Protein AF-A0A8S2NBI1-F1 (afdb_monomer_lite)

Organism: NCBI:txid392030

pLDDT: mean 78.0, std 16.47, range [34.38, 98.69]

Sequence (343 aa):
MVILSPALEDESILIRINCRTNLFYNEDIDEIYSGFRALLIDSGYYLNDPLNVYVVRDTIYANDGKYSLEDVKLDDLLETSENDNNQRNNAYRRIHPWKIITGRLLRYTTGNESCYTPVLEKCNTNKQGKDFSLEFDLLIVVQRSTTIADVRRQLDNQLTQQLDILENSTKNKNQNTINQTFRHYYIKPINQIVTFLDGEKDTVRSALQVKYPQLPMNQPFISIDFGDGQLTSLMTSGRLFDVHKNLPPKVNGGQQTLVDGHYAYYHYMQDNFDDNMWGCAYRSLQTLCSWFILQGYTTKPIPKHSEIQQILIDIKDKPKNFLNSRQWIGSMEVSFVLQNYLD

InterPro domains:
  IPR012462 UFSP1/2/DUB, catalytic domain [PF07910] (255-342)
  IPR049387 UFSP2, second domain [PF20908] (83-222)

Radius of gyration: 25.0 Å; chains: 1; bounding box: 79×54×63 Å

Secondary structure (DSSP, 8-state):
-EEEEEE--TT-EEEEEEEEEEEEESS-HHHHHHHHHHHHHTEEEEEEETTEEEEE-S-EEETTEEE--TT-BHHHHHHTTTTSS-GGGGGGG---SSEEEEEEEEE-S--SS--PPPP-----S----EEEEEEEEEEEEE-TT-BHHHHHHHHHHHHHHHHHHHHHHHHHHT-S-----EEEEEEGGGTEEEEEETT-HHHHHHHHHHH-TTS-TTS--EE--TTS-HHHHHHHT---B-TTTTSPP-STTPPP----S--B---TT-TT---TTT-HHHHHHHHHHHHHHHTTS--PPPPPHHHHHHHHHHTTSS-GGGTT------HHHHHHHHHHHH-

Structure (mmCIF, N/CA/C/O backbone):
data_AF-A0A8S2NBI1-F1
#
_entry.id   AF-A0A8S2NBI1-F1
#
loop_
_atom_site.group_PDB
_atom_site.id
_atom_site.type_symbol
_atom_site.label_atom_id
_atom_site.label_alt_id
_atom_site.label_comp_id
_atom_site.label_asym_id
_atom_site.label_entity_id
_atom_site.label_seq_id
_atom_site.pdbx_PDB_ins_code
_atom_site.Cartn_x
_atom_site.Cartn_y
_atom_site.Cartn_z
_atom_site.occupancy
_atom_site.B_iso_or_equiv
_atom_site.auth_seq_id
_atom_site.auth_comp_id
_atom_site.auth_asym_id
_atom_site.auth_atom_id
_atom_site.pdbx_PDB_model_num
ATOM 1 N N . MET A 1 1 ? 5.645 13.577 -19.186 1.00 70.62 1 MET A N 1
ATOM 2 C CA . MET A 1 1 ? 5.602 14.011 -17.772 1.00 70.62 1 MET A CA 1
ATOM 3 C C . MET A 1 1 ? 4.943 12.964 -16.875 1.00 70.62 1 MET A C 1
ATOM 5 O O . MET A 1 1 ? 5.387 12.808 -15.751 1.00 70.62 1 MET A O 1
ATOM 9 N N . VAL A 1 2 ? 3.937 12.212 -17.355 1.00 80.38 2 VAL A N 1
ATOM 10 C CA . VAL A 1 2 ? 3.229 11.200 -16.550 1.00 80.38 2 VAL A CA 1
ATOM 11 C C . VAL A 1 2 ? 3.094 9.880 -17.317 1.00 80.38 2 VAL A C 1
ATOM 13 O O . VAL A 1 2 ? 2.798 9.903 -18.511 1.00 80.38 2 VAL A O 1
ATOM 16 N N . ILE A 1 3 ? 3.277 8.754 -16.631 1.00 87.81 3 ILE A N 1
ATOM 17 C CA . ILE A 1 3 ? 3.042 7.390 -17.123 1.00 87.81 3 ILE A CA 1
ATOM 18 C C . ILE A 1 3 ? 1.813 6.831 -16.398 1.00 87.81 3 ILE A C 1
ATOM 20 O O . ILE A 1 3 ? 1.698 6.970 -15.181 1.00 87.81 3 ILE A O 1
ATOM 24 N N . LEU A 1 4 ? 0.890 6.213 -17.135 1.00 89.50 4 LEU A N 1
ATOM 25 C CA . LEU A 1 4 ? -0.329 5.615 -16.585 1.00 89.50 4 LEU A CA 1
ATOM 26 C C . LEU A 1 4 ? -0.270 4.099 -16.718 1.00 89.50 4 LEU A C 1
ATOM 28 O O . LEU A 1 4 ? 0.077 3.590 -17.784 1.00 89.50 4 LEU A O 1
ATOM 32 N N . SER A 1 5 ? -0.646 3.391 -15.659 1.00 90.50 5 SER A N 1
ATOM 33 C CA . SER A 1 5 ? -0.869 1.951 -15.728 1.00 90.50 5 SER A CA 1
ATOM 34 C C . SER A 1 5 ? -2.229 1.621 -16.361 1.00 90.50 5 SER A C 1
ATOM 36 O O . SER A 1 5 ? -3.120 2.478 -16.415 1.00 90.50 5 SER A O 1
ATOM 38 N N . PRO A 1 6 ? -2.448 0.355 -16.759 1.00 89.12 6 PRO A N 1
ATOM 39 C CA . PRO A 1 6 ? -3.790 -0.210 -16.863 1.00 89.12 6 PRO A CA 1
ATOM 40 C C . PRO A 1 6 ? -4.581 -0.044 -15.556 1.00 89.12 6 PRO A C 1
ATOM 42 O O . PRO A 1 6 ? -3.997 0.194 -14.492 1.00 89.12 6 PRO A O 1
ATOM 45 N N . ALA A 1 7 ? -5.908 -0.170 -15.631 1.00 86.88 7 ALA A N 1
ATOM 46 C CA . ALA A 1 7 ? -6.736 -0.196 -14.430 1.00 86.88 7 ALA A CA 1
ATOM 47 C C . ALA A 1 7 ? -6.431 -1.453 -13.594 1.00 86.88 7 ALA A C 1
ATOM 49 O O . ALA A 1 7 ? -6.185 -2.519 -14.154 1.00 86.88 7 ALA A O 1
ATOM 50 N N . LEU A 1 8 ? -6.425 -1.323 -12.269 1.00 85.12 8 LEU A N 1
ATOM 51 C CA . LEU A 1 8 ? -6.141 -2.410 -11.341 1.00 85.12 8 LEU A CA 1
ATOM 52 C C . LEU A 1 8 ? -7.407 -3.237 -11.145 1.00 85.12 8 LEU A C 1
ATOM 54 O O . LEU A 1 8 ? -8.356 -2.813 -10.502 1.00 85.12 8 LEU A O 1
ATOM 58 N N . GLU A 1 9 ? -7.431 -4.441 -11.676 1.00 80.81 9 GLU A N 1
ATOM 59 C CA . GLU A 1 9 ? -8.530 -5.379 -11.461 1.00 80.81 9 GLU A CA 1
ATOM 60 C C . GLU A 1 9 ? -8.267 -6.253 -10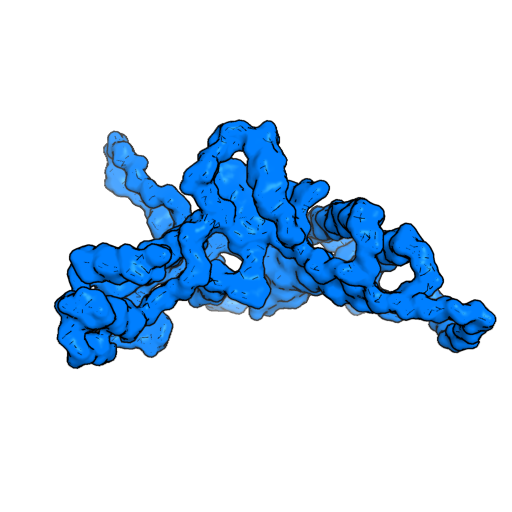.227 1.00 80.81 9 GLU A C 1
ATOM 62 O O . GLU A 1 9 ? -7.151 -6.284 -9.692 1.00 80.81 9 GLU A O 1
ATOM 67 N N . ASP A 1 10 ? -9.290 -6.979 -9.780 1.00 68.19 10 ASP A N 1
ATOM 68 C CA . ASP A 1 10 ? -9.114 -8.033 -8.780 1.00 68.19 10 ASP A CA 1
ATOM 69 C C . ASP A 1 10 ? -8.060 -9.043 -9.284 1.00 68.19 10 ASP A C 1
ATOM 71 O O . ASP A 1 10 ? -8.055 -9.391 -10.461 1.00 68.19 10 ASP A O 1
ATOM 75 N N . GLU A 1 11 ? -7.151 -9.487 -8.406 1.00 73.06 11 GLU A N 1
ATOM 76 C CA . GLU A 1 11 ? -5.981 -10.340 -8.727 1.00 73.06 11 GLU A CA 1
ATOM 77 C C . GLU A 1 11 ? -4.837 -9.664 -9.513 1.00 73.06 11 GLU A C 1
ATOM 79 O O . GLU A 1 11 ? -3.871 -10.337 -9.884 1.00 73.06 11 GLU A O 1
ATOM 84 N N . SER A 1 12 ? -4.871 -8.338 -9.698 1.00 82.88 12 SER A N 1
ATOM 85 C CA . SER A 1 12 ? -3.728 -7.614 -10.273 1.00 82.88 12 SER A CA 1
ATOM 86 C C . SER A 1 12 ? -2.451 -7.816 -9.452 1.00 82.88 12 SER A C 1
ATOM 88 O O . SER A 1 12 ? -2.443 -7.723 -8.218 1.00 82.88 12 SER A O 1
ATOM 90 N N . ILE A 1 13 ? -1.345 -8.026 -10.161 1.00 82.56 13 ILE A N 1
ATOM 91 C CA . ILE A 1 13 ? 0.002 -8.126 -9.610 1.00 82.56 13 ILE A CA 1
ATOM 92 C C . ILE A 1 13 ? 0.781 -6.868 -9.987 1.00 82.56 13 ILE A C 1
ATOM 94 O O . ILE A 1 13 ? 0.862 -6.469 -11.146 1.00 82.56 13 ILE A O 1
ATOM 98 N N . LEU A 1 14 ? 1.383 -6.247 -8.985 1.00 85.62 14 LEU A N 1
ATOM 99 C CA . LEU A 1 14 ? 2.262 -5.100 -9.117 1.00 85.62 14 LEU A CA 1
ATOM 100 C C . LEU A 1 14 ? 3.708 -5.590 -9.165 1.00 85.62 14 LEU A C 1
ATOM 102 O O . LEU A 1 14 ? 4.158 -6.269 -8.246 1.00 85.62 14 LEU A O 1
ATOM 106 N N . ILE A 1 15 ? 4.460 -5.238 -10.202 1.00 86.06 15 ILE A N 1
ATOM 107 C CA . ILE A 1 15 ? 5.892 -5.554 -10.282 1.00 86.06 15 ILE A CA 1
ATOM 108 C C . ILE A 1 15 ? 6.676 -4.249 -10.208 1.00 86.06 15 ILE A C 1
ATOM 110 O O . ILE A 1 15 ? 6.540 -3.406 -11.096 1.00 86.06 15 ILE A O 1
ATOM 114 N N . ARG A 1 16 ? 7.488 -4.084 -9.154 1.00 86.62 16 ARG A N 1
ATOM 115 C CA . ARG A 1 16 ? 8.321 -2.892 -8.940 1.00 86.62 16 ARG A CA 1
ATOM 116 C C . ARG A 1 16 ? 9.799 -3.191 -9.159 1.00 86.62 16 ARG A C 1
ATOM 118 O O . ARG A 1 16 ? 10.345 -4.056 -8.479 1.00 86.62 16 ARG A O 1
ATOM 125 N N . ILE A 1 17 ? 10.472 -2.435 -10.022 1.00 85.12 17 ILE A N 1
ATOM 126 C CA . ILE A 1 17 ? 11.924 -2.524 -10.233 1.00 85.12 17 ILE A CA 1
ATOM 127 C C . ILE A 1 17 ? 12.577 -1.221 -9.807 1.00 85.12 17 ILE A C 1
ATOM 129 O O . ILE A 1 17 ? 12.254 -0.165 -10.333 1.00 85.12 17 ILE A O 1
ATOM 133 N N . ASN A 1 18 ? 13.522 -1.289 -8.874 1.00 82.50 18 ASN A N 1
ATOM 134 C CA . ASN A 1 18 ? 14.308 -0.125 -8.461 1.00 82.50 18 ASN A CA 1
ATOM 135 C C . ASN A 1 18 ? 15.719 -0.252 -9.031 1.00 82.50 18 ASN A C 1
ATOM 137 O O . ASN A 1 18 ? 16.362 -1.301 -8.912 1.00 82.50 18 ASN A O 1
ATOM 141 N N . CYS A 1 19 ? 16.208 0.815 -9.657 1.00 79.31 19 CYS A N 1
ATOM 142 C CA . CYS A 1 19 ? 17.550 0.868 -10.209 1.00 79.31 19 CYS A CA 1
ATOM 143 C C . CYS A 1 19 ? 18.159 2.247 -9.979 1.00 79.31 19 CYS A C 1
ATOM 145 O O . CYS A 1 19 ? 17.528 3.268 -10.219 1.00 79.31 19 CYS A O 1
ATOM 147 N N . ARG A 1 20 ? 19.420 2.266 -9.557 1.00 80.19 20 ARG A N 1
ATOM 148 C CA . ARG A 1 20 ? 20.242 3.468 -9.537 1.00 80.19 20 ARG A CA 1
ATOM 149 C C . ARG A 1 20 ? 21.552 3.155 -10.225 1.00 80.19 20 ARG A C 1
ATOM 151 O O . ARG A 1 20 ? 22.209 2.176 -9.873 1.00 80.19 20 ARG A O 1
ATOM 158 N N . THR A 1 21 ? 21.938 3.999 -11.168 1.00 76.12 21 THR A N 1
ATOM 159 C CA . THR A 1 21 ? 23.254 3.941 -11.794 1.00 76.12 21 THR A CA 1
ATOM 160 C C . THR A 1 21 ? 23.965 5.269 -11.601 1.00 76.12 21 THR A C 1
ATOM 162 O O . THR A 1 21 ? 23.394 6.330 -11.837 1.00 76.12 21 THR A O 1
ATOM 165 N N . ASN A 1 22 ? 25.222 5.199 -11.171 1.00 75.19 22 ASN A N 1
ATOM 166 C CA . ASN A 1 22 ? 26.103 6.356 -11.117 1.00 75.19 22 ASN A CA 1
ATOM 167 C C . ASN A 1 22 ? 27.021 6.288 -12.335 1.00 75.19 22 ASN A C 1
ATOM 169 O O . ASN A 1 22 ? 27.611 5.247 -12.624 1.00 75.19 22 ASN A O 1
ATOM 173 N N . LEU A 1 23 ? 27.110 7.394 -13.050 1.00 71.62 23 LEU A N 1
ATOM 174 C CA . LEU A 1 23 ? 27.867 7.563 -14.272 1.00 71.62 23 LEU A CA 1
ATOM 175 C C . LEU A 1 23 ? 28.842 8.716 -14.070 1.00 71.62 23 LEU A C 1
ATOM 177 O O . LEU A 1 23 ? 28.550 9.686 -13.372 1.00 71.62 23 LEU A O 1
ATOM 181 N N . PHE A 1 24 ? 29.998 8.600 -14.705 1.00 69.50 24 PHE A N 1
ATOM 182 C CA . PHE A 1 24 ? 30.956 9.686 -14.814 1.00 69.50 24 PHE A CA 1
ATOM 183 C C . PHE A 1 24 ? 31.005 10.099 -16.275 1.00 69.50 24 PHE A C 1
ATOM 185 O O . PHE A 1 24 ? 31.196 9.245 -17.140 1.00 69.50 24 PHE A O 1
ATOM 192 N N . TYR A 1 25 ? 30.810 11.383 -16.554 1.00 70.38 25 TYR A N 1
ATOM 193 C CA . TYR A 1 25 ? 30.754 11.872 -17.927 1.00 70.38 25 TYR A CA 1
ATOM 194 C C . TYR A 1 25 ? 31.647 13.091 -18.126 1.00 70.38 25 TYR A C 1
ATOM 196 O O . TYR A 1 25 ? 31.825 13.925 -17.237 1.00 70.38 25 TYR A O 1
ATOM 204 N N . ASN A 1 26 ? 32.223 13.187 -19.319 1.00 63.97 26 ASN A N 1
ATOM 205 C CA . ASN A 1 26 ? 33.012 14.319 -19.810 1.00 63.97 26 ASN A CA 1
ATOM 206 C C . ASN A 1 26 ? 32.521 14.792 -21.202 1.00 63.97 26 ASN A C 1
ATOM 208 O O . ASN A 1 26 ? 33.222 15.552 -21.880 1.00 63.97 26 ASN A O 1
ATOM 212 N N . GLU A 1 27 ? 31.343 14.304 -21.598 1.00 61.97 27 GLU A N 1
ATOM 213 C CA . GLU A 1 27 ? 30.703 14.355 -22.919 1.00 61.97 27 GLU A CA 1
ATOM 214 C C . GLU A 1 27 ? 29.334 15.063 -22.862 1.00 61.97 27 GLU A C 1
ATOM 216 O O . GLU A 1 27 ? 28.937 15.558 -21.801 1.00 61.97 27 GLU A O 1
ATOM 221 N N . ASP A 1 28 ? 28.645 15.177 -24.003 1.00 74.06 28 ASP A N 1
ATOM 222 C CA . ASP A 1 28 ? 27.300 15.764 -24.073 1.00 74.06 28 ASP A CA 1
ATOM 223 C C . ASP A 1 28 ? 26.277 14.850 -23.375 1.00 74.06 28 ASP A C 1
ATOM 225 O O . ASP A 1 28 ? 26.391 13.624 -23.370 1.00 74.06 28 ASP A O 1
ATOM 229 N N . ILE A 1 29 ? 25.246 15.438 -22.774 1.00 73.75 29 ILE A N 1
ATOM 230 C CA . ILE A 1 29 ? 24.212 14.691 -22.062 1.00 73.75 29 ILE A CA 1
ATOM 231 C C . ILE A 1 29 ? 23.428 13.753 -22.992 1.00 73.75 29 ILE A C 1
ATOM 233 O O . ILE A 1 29 ? 22.973 12.691 -22.565 1.00 73.75 29 ILE A O 1
ATOM 237 N N . ASP A 1 30 ? 23.325 14.109 -24.272 1.00 78.31 30 ASP A N 1
ATOM 238 C CA . ASP A 1 30 ? 22.677 13.300 -25.307 1.00 78.31 30 ASP A CA 1
ATOM 239 C C . ASP A 1 30 ? 23.407 11.973 -25.558 1.00 78.31 30 ASP A C 1
ATOM 241 O O . ASP A 1 30 ? 22.768 10.937 -25.779 1.00 7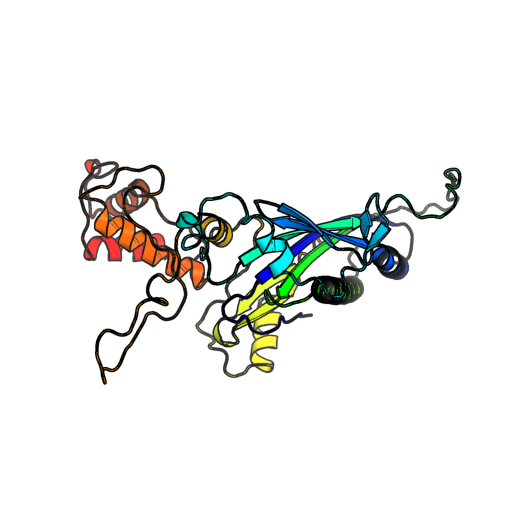8.31 30 ASP A O 1
ATOM 245 N N . GLU A 1 31 ? 24.739 11.971 -25.455 1.00 77.25 31 GLU A N 1
ATOM 246 C CA . GLU A 1 31 ? 25.558 10.762 -25.591 1.00 77.25 31 GLU A CA 1
ATOM 247 C C . GLU A 1 31 ? 25.341 9.819 -24.397 1.00 77.25 31 GLU A C 1
ATOM 249 O O . GLU A 1 31 ? 25.258 8.604 -24.584 1.00 77.25 31 GLU A O 1
ATOM 254 N N . ILE A 1 32 ? 25.115 10.357 -23.190 1.00 78.12 32 ILE A N 1
ATOM 255 C CA . ILE A 1 32 ? 24.797 9.561 -21.991 1.00 78.12 32 ILE A CA 1
ATOM 256 C C . ILE A 1 32 ? 23.481 8.803 -22.173 1.00 78.12 32 ILE A C 1
ATOM 258 O O . ILE A 1 32 ? 23.430 7.587 -21.971 1.00 78.12 32 ILE A O 1
ATOM 262 N N . TYR A 1 33 ? 22.409 9.504 -22.552 1.00 82.62 33 TYR A N 1
ATOM 263 C CA . TYR A 1 33 ? 21.094 8.881 -22.721 1.00 82.62 33 TYR A CA 1
ATOM 264 C C . TYR A 1 33 ? 21.075 7.903 -23.903 1.00 82.62 33 TYR A C 1
ATOM 266 O O . TYR A 1 33 ? 20.463 6.837 -23.809 1.00 82.62 33 TYR A O 1
ATOM 274 N N . SER A 1 34 ? 21.785 8.210 -24.992 1.00 81.50 34 SER A N 1
ATOM 275 C CA . SER A 1 34 ? 21.934 7.304 -26.140 1.00 81.50 34 SER A CA 1
ATOM 276 C C . SER A 1 34 ? 22.723 6.043 -25.776 1.00 81.50 34 SER A C 1
ATOM 278 O O . SER A 1 34 ? 22.285 4.931 -26.076 1.00 81.50 34 SER A O 1
ATOM 280 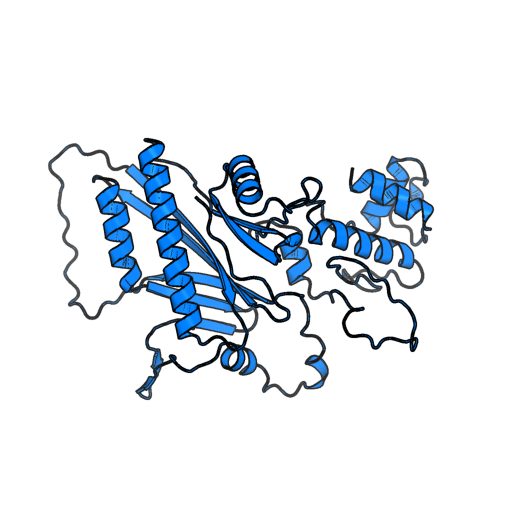N N . GLY A 1 35 ? 23.840 6.197 -25.059 1.00 77.06 35 GLY A N 1
ATOM 281 C CA . GLY A 1 35 ? 24.629 5.082 -24.543 1.00 77.06 35 GLY A CA 1
ATOM 282 C C . GLY A 1 35 ? 23.819 4.209 -23.587 1.00 77.06 35 GLY A C 1
ATOM 283 O O . GLY A 1 35 ? 23.843 2.985 -23.697 1.00 77.06 35 GLY A O 1
ATOM 284 N N . PHE A 1 36 ? 23.024 4.813 -22.701 1.00 77.75 36 PHE A N 1
ATOM 285 C CA . PHE A 1 36 ? 22.167 4.055 -21.795 1.00 77.75 36 PHE A CA 1
ATOM 286 C C . PHE A 1 36 ? 21.091 3.256 -22.544 1.00 77.75 36 PHE A C 1
ATOM 288 O O . PHE A 1 36 ? 20.900 2.082 -22.241 1.00 77.75 36 PHE A O 1
ATOM 295 N N . ARG A 1 37 ? 20.448 3.827 -23.575 1.00 82.06 37 ARG A N 1
ATOM 296 C CA . ARG A 1 37 ? 19.501 3.084 -24.430 1.00 82.06 37 ARG A CA 1
ATOM 297 C C . ARG A 1 37 ? 20.148 1.870 -25.094 1.00 82.06 37 ARG A C 1
ATOM 299 O O . ARG A 1 37 ? 19.540 0.805 -25.109 1.00 82.06 37 ARG A O 1
ATOM 306 N N . ALA A 1 38 ? 21.382 2.002 -25.584 1.00 75.06 38 ALA A N 1
ATOM 307 C CA . ALA A 1 38 ? 22.121 0.874 -26.149 1.00 75.06 38 ALA A CA 1
ATOM 308 C C . ALA A 1 38 ? 22.404 -0.214 -25.096 1.00 75.06 38 ALA A C 1
ATOM 310 O O . ALA A 1 38 ? 22.252 -1.399 -25.375 1.00 75.06 38 ALA A O 1
ATOM 311 N N . LEU A 1 39 ? 22.744 0.181 -23.865 1.00 68.88 39 LEU A N 1
ATOM 312 C CA . LEU A 1 39 ? 23.002 -0.751 -22.762 1.00 68.88 39 LEU A CA 1
ATOM 313 C C . LEU A 1 39 ? 21.758 -1.515 -22.288 1.00 68.88 39 LEU A C 1
ATOM 315 O O . LEU A 1 39 ? 21.898 -2.594 -21.714 1.00 68.88 39 LEU A O 1
ATOM 319 N N . LEU A 1 40 ? 20.559 -0.970 -22.499 1.00 68.69 40 LEU A N 1
ATOM 320 C CA . LEU A 1 40 ? 19.315 -1.628 -22.103 1.00 68.69 40 LEU A CA 1
ATOM 321 C C . LEU A 1 40 ? 18.901 -2.775 -23.022 1.00 68.69 40 LEU A C 1
ATOM 323 O O . LEU A 1 40 ? 18.181 -3.662 -22.563 1.00 68.69 40 LEU A O 1
ATOM 327 N N . ILE A 1 41 ? 19.383 -2.797 -24.268 1.00 64.94 41 ILE A N 1
ATOM 328 C CA . ILE A 1 41 ? 19.118 -3.886 -25.222 1.00 64.94 41 ILE A CA 1
ATOM 329 C C . ILE A 1 41 ? 19.572 -5.232 -24.628 1.00 64.94 41 ILE A C 1
ATOM 331 O O . ILE A 1 41 ? 18.852 -6.224 -24.718 1.00 64.94 41 ILE A O 1
ATOM 335 N N . ASP A 1 42 ? 20.697 -5.225 -23.909 1.00 65.44 42 ASP A N 1
ATOM 336 C CA . ASP A 1 42 ? 21.266 -6.387 -23.219 1.00 65.44 42 ASP A CA 1
ATOM 337 C C . ASP A 1 42 ? 21.006 -6.357 -21.701 1.00 65.44 42 ASP A C 1
ATOM 339 O O . ASP A 1 42 ? 21.830 -6.797 -20.895 1.00 65.44 42 ASP A O 1
ATOM 343 N N . SER A 1 43 ? 19.878 -5.801 -21.262 1.00 69.31 43 SER A N 1
ATOM 344 C CA . SER A 1 43 ? 19.497 -5.830 -19.847 1.00 69.31 43 SER A CA 1
ATOM 345 C C . SER A 1 43 ? 18.567 -7.002 -19.525 1.00 69.31 43 SER A C 1
ATOM 347 O O . SER A 1 43 ? 17.906 -7.575 -20.390 1.00 69.31 43 SER A O 1
ATOM 349 N N . GLY A 1 44 ? 18.566 -7.419 -18.261 1.00 72.94 44 GLY A N 1
ATOM 350 C CA . GLY A 1 44 ? 17.632 -8.411 -17.735 1.00 72.94 44 GLY A CA 1
ATOM 351 C C . GLY A 1 44 ? 17.050 -7.938 -16.411 1.00 72.94 44 GLY A C 1
ATOM 352 O O . GLY A 1 44 ? 17.646 -7.110 -15.720 1.00 72.94 44 GLY A O 1
ATOM 353 N N . TYR A 1 45 ? 15.903 -8.487 -16.024 1.00 78.19 45 TYR A N 1
ATOM 354 C CA . TYR A 1 45 ? 15.248 -8.114 -14.771 1.00 78.19 45 TYR A CA 1
ATOM 355 C C . TYR A 1 45 ? 15.349 -9.243 -13.758 1.00 78.19 45 TYR A C 1
ATOM 357 O O . TYR A 1 45 ? 15.089 -10.405 -14.058 1.00 78.19 45 TYR A O 1
ATOM 365 N N . TYR A 1 46 ? 15.719 -8.894 -12.535 1.00 75.56 46 TYR A N 1
ATOM 366 C CA . TYR A 1 46 ? 15.685 -9.784 -11.388 1.00 75.56 46 TYR A CA 1
ATOM 367 C C . TYR A 1 46 ? 14.426 -9.497 -10.585 1.00 75.56 46 TYR A C 1
ATOM 369 O O . TYR A 1 46 ? 14.245 -8.365 -10.143 1.00 75.56 46 TYR A O 1
ATOM 377 N N . LEU A 1 47 ? 13.581 -10.498 -10.375 1.00 71.88 47 LEU A N 1
ATOM 378 C CA . LEU A 1 47 ? 12.395 -10.409 -9.532 1.00 71.88 47 LEU A CA 1
ATOM 379 C C . LEU A 1 47 ? 12.621 -11.218 -8.257 1.00 71.88 47 LEU A C 1
ATOM 381 O O . LEU A 1 47 ? 13.080 -12.355 -8.299 1.00 71.88 47 LEU A O 1
ATOM 385 N N . ASN A 1 48 ? 12.278 -10.622 -7.128 1.00 66.50 48 ASN A N 1
ATOM 386 C CA . ASN A 1 48 ? 12.356 -11.191 -5.797 1.00 66.50 48 ASN A CA 1
ATOM 387 C C . ASN A 1 48 ? 10.949 -11.215 -5.183 1.00 66.50 48 ASN A C 1
ATOM 389 O O . ASN A 1 48 ? 10.380 -10.171 -4.842 1.00 66.50 48 ASN A O 1
ATOM 393 N N . ASP A 1 49 ? 10.401 -12.417 -5.060 1.00 63.31 49 ASP A N 1
ATOM 394 C CA . ASP A 1 49 ? 9.231 -12.738 -4.244 1.00 63.31 49 ASP A CA 1
ATOM 395 C C . ASP A 1 49 ? 9.759 -13.322 -2.915 1.00 63.31 49 ASP A C 1
ATOM 397 O O . ASP A 1 49 ? 10.789 -13.994 -2.936 1.00 63.31 49 ASP A O 1
ATOM 401 N N . PRO A 1 50 ? 9.109 -13.142 -1.748 1.00 52.88 50 PRO A N 1
ATOM 402 C CA . PRO A 1 50 ? 9.640 -13.622 -0.463 1.00 52.88 50 PRO A CA 1
ATOM 403 C C . PRO A 1 50 ? 9.991 -15.118 -0.409 1.00 52.88 50 PRO A C 1
ATOM 405 O O . PRO A 1 50 ? 10.706 -15.544 0.496 1.00 52.88 50 PRO A O 1
ATOM 408 N N . LEU A 1 51 ? 9.473 -15.911 -1.351 1.00 46.44 51 LEU A N 1
ATOM 409 C CA . LEU A 1 51 ? 9.724 -17.344 -1.473 1.00 46.44 51 LEU A CA 1
ATOM 410 C C . LEU A 1 51 ? 10.645 -17.709 -2.645 1.00 46.44 51 LEU A C 1
ATOM 412 O O . LEU A 1 51 ? 11.256 -18.770 -2.598 1.00 46.44 51 LEU A O 1
ATOM 416 N N . ASN A 1 52 ? 10.752 -16.866 -3.677 1.00 56.19 52 ASN A N 1
ATOM 417 C CA . ASN A 1 52 ? 11.375 -17.231 -4.946 1.00 56.19 52 ASN A CA 1
ATOM 418 C C . ASN A 1 52 ? 12.116 -16.066 -5.596 1.00 56.19 52 ASN A C 1
ATOM 420 O O . ASN A 1 52 ? 11.711 -14.907 -5.543 1.00 56.19 52 ASN A O 1
ATOM 424 N N . VAL A 1 53 ? 13.169 -16.426 -6.316 1.00 56.28 53 VAL A N 1
ATOM 425 C CA . VAL A 1 53 ? 13.975 -15.513 -7.112 1.00 56.28 53 VAL A CA 1
ATOM 426 C C . VAL A 1 53 ? 13.824 -15.886 -8.579 1.00 56.28 53 VAL A C 1
ATOM 428 O O . VAL A 1 53 ? 14.130 -17.014 -8.961 1.00 56.28 53 VAL A O 1
ATOM 431 N N . TYR A 1 54 ? 13.415 -14.930 -9.408 1.00 67.62 54 TYR A N 1
ATOM 432 C CA . TYR A 1 54 ? 13.271 -15.121 -10.847 1.00 67.62 54 TYR A CA 1
ATOM 433 C C . TYR A 1 54 ? 14.204 -14.186 -11.606 1.00 67.62 54 TYR A C 1
ATOM 435 O O . TYR A 1 54 ? 14.416 -13.037 -11.221 1.00 67.62 54 TYR A O 1
ATOM 443 N N . VAL A 1 55 ? 14.736 -14.666 -12.727 1.00 63.56 55 VAL A N 1
ATOM 444 C CA . VAL A 1 55 ? 15.448 -13.818 -13.682 1.00 63.56 55 VAL A CA 1
ATOM 445 C C . VAL A 1 55 ? 14.671 -13.825 -14.986 1.00 63.56 55 VAL A C 1
ATOM 447 O O . VAL A 1 55 ? 14.588 -14.845 -15.663 1.00 63.56 55 VAL A O 1
ATOM 450 N N . VAL A 1 56 ? 14.089 -12.681 -15.323 1.00 65.69 56 VAL A N 1
ATOM 451 C CA . VAL A 1 56 ? 13.320 -12.475 -16.547 1.00 65.69 56 VAL A CA 1
ATOM 452 C C . VAL A 1 56 ? 14.289 -12.115 -17.671 1.00 65.69 56 VAL A C 1
ATOM 454 O O . VAL A 1 56 ? 15.017 -11.121 -17.588 1.00 65.69 56 VAL A O 1
ATOM 457 N N . ARG A 1 57 ? 14.326 -12.973 -18.697 1.00 68.25 57 ARG A N 1
ATOM 458 C CA . ARG A 1 57 ? 15.226 -12.918 -19.861 1.00 68.25 57 ARG A CA 1
ATOM 459 C C . ARG A 1 57 ? 14.478 -13.382 -21.108 1.00 68.25 57 ARG A C 1
ATOM 461 O O . ARG A 1 57 ? 13.522 -14.139 -20.985 1.00 68.25 57 ARG A O 1
ATOM 468 N N . ASP A 1 58 ? 14.982 -13.027 -22.290 1.00 57.50 58 ASP A N 1
ATOM 469 C CA . ASP A 1 58 ? 14.466 -13.572 -23.560 1.00 57.50 58 ASP A CA 1
ATOM 470 C C . ASP A 1 58 ? 14.803 -15.055 -23.702 1.00 57.50 58 ASP A C 1
ATOM 472 O O . ASP A 1 58 ? 14.108 -15.793 -24.387 1.00 57.50 58 ASP A O 1
ATOM 476 N N . THR A 1 59 ? 15.888 -15.504 -23.063 1.00 52.38 59 THR A N 1
ATOM 477 C CA . THR A 1 59 ? 16.376 -16.882 -23.152 1.00 52.38 59 THR A CA 1
ATOM 478 C C . THR A 1 59 ? 17.035 -17.332 -21.854 1.00 52.38 59 THR A C 1
ATOM 480 O O . THR A 1 59 ? 17.873 -16.630 -21.281 1.00 52.38 59 THR A O 1
ATOM 483 N N . ILE A 1 60 ? 16.666 -18.531 -21.393 1.00 49.31 60 ILE A N 1
ATOM 484 C CA . ILE A 1 60 ? 17.350 -19.225 -20.299 1.00 49.31 60 ILE A CA 1
ATOM 485 C C . ILE A 1 60 ? 18.279 -20.279 -20.901 1.00 49.31 60 ILE A C 1
ATOM 487 O O . ILE A 1 60 ? 17.869 -21.085 -21.737 1.00 49.31 60 ILE A O 1
ATOM 491 N N . TYR A 1 61 ? 19.531 -20.271 -20.446 1.00 44.34 61 TYR A N 1
ATOM 492 C CA . TYR A 1 61 ? 20.461 -21.377 -20.636 1.00 44.34 61 TYR A CA 1
ATOM 493 C C . TYR A 1 61 ? 20.291 -22.324 -19.448 1.00 44.34 61 TYR A C 1
ATOM 495 O O . TYR A 1 61 ? 20.738 -22.008 -18.345 1.00 44.34 61 TYR A O 1
ATOM 503 N N . ALA A 1 62 ? 19.606 -23.445 -19.651 1.00 42.88 62 ALA A N 1
ATOM 504 C CA . ALA A 1 62 ? 19.636 -24.560 -18.714 1.00 42.88 62 ALA A CA 1
ATOM 505 C C . ALA A 1 62 ? 20.669 -25.590 -19.203 1.00 42.88 62 ALA A C 1
ATOM 507 O O . ALA A 1 62 ? 21.039 -25.597 -20.379 1.00 42.88 62 ALA A O 1
ATOM 508 N N . ASN A 1 63 ? 21.170 -26.443 -18.303 1.00 39.53 63 ASN A N 1
ATOM 509 C CA . ASN A 1 63 ? 22.222 -27.430 -18.610 1.00 39.53 63 ASN A CA 1
ATOM 510 C C . ASN A 1 63 ? 21.829 -28.436 -19.716 1.00 39.53 63 ASN A C 1
ATOM 512 O O . ASN A 1 63 ? 22.686 -29.148 -20.231 1.00 39.53 63 ASN A O 1
ATOM 516 N N . ASP A 1 64 ? 20.550 -28.494 -20.071 1.00 43.22 64 ASP A N 1
ATOM 517 C CA . ASP A 1 64 ? 19.910 -29.403 -21.017 1.00 43.22 64 ASP A CA 1
ATOM 518 C C . ASP A 1 64 ? 19.373 -28.715 -22.290 1.00 43.22 64 ASP A C 1
ATOM 520 O O . ASP A 1 64 ? 18.894 -29.405 -23.190 1.00 43.22 64 ASP A O 1
ATOM 524 N N . GLY A 1 65 ? 19.492 -27.387 -22.432 1.00 44.47 65 GLY A N 1
ATOM 525 C CA . GLY A 1 65 ? 19.115 -26.698 -23.671 1.00 44.47 65 GLY A CA 1
ATOM 526 C C . GLY A 1 65 ? 18.681 -25.238 -23.524 1.00 44.47 65 GLY A C 1
ATOM 527 O O . GLY A 1 65 ? 18.646 -24.660 -22.437 1.00 44.47 65 GLY A O 1
ATOM 528 N N . LYS A 1 66 ? 18.363 -24.631 -24.676 1.00 48.25 66 LYS A N 1
ATOM 529 C CA . LYS A 1 66 ? 17.827 -23.269 -24.804 1.00 48.25 66 LYS A CA 1
ATOM 530 C C . LYS A 1 66 ? 16.301 -23.331 -24.721 1.00 48.25 66 LYS A C 1
ATOM 532 O O . LYS A 1 66 ? 15.670 -23.855 -25.636 1.00 48.25 66 LYS A O 1
ATOM 537 N N . TYR A 1 67 ? 15.721 -22.771 -23.665 1.00 54.69 67 TYR A N 1
ATOM 538 C CA . TYR A 1 67 ? 14.267 -22.688 -23.497 1.00 54.69 67 TYR A CA 1
ATOM 539 C C . TYR A 1 67 ? 13.778 -21.261 -23.788 1.00 54.69 67 TYR A C 1
ATOM 541 O O . TYR A 1 67 ? 14.372 -20.291 -23.305 1.00 54.69 67 TYR A O 1
ATOM 549 N N . SER A 1 68 ? 12.712 -21.137 -24.590 1.00 58.78 68 SER A N 1
ATOM 550 C CA . SER 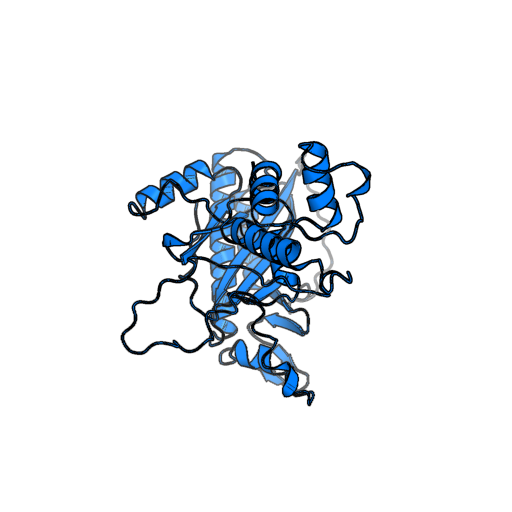A 1 68 ? 11.965 -19.881 -24.763 1.00 58.78 68 SER A CA 1
ATOM 551 C C . SER A 1 68 ? 10.915 -19.781 -23.656 1.00 58.78 68 SER A C 1
ATOM 553 O O . SER A 1 68 ? 10.157 -20.724 -23.443 1.00 58.78 68 SER A O 1
ATOM 555 N N . LEU A 1 69 ? 10.888 -18.656 -22.938 1.00 60.91 69 LEU A N 1
ATOM 556 C CA . LEU A 1 69 ? 9.872 -18.357 -21.920 1.00 60.91 69 LEU A CA 1
ATOM 557 C C . LEU A 1 69 ? 8.658 -17.608 -22.496 1.00 60.91 69 LEU A C 1
ATOM 559 O O . LEU A 1 69 ? 7.830 -17.120 -21.728 1.00 60.91 69 LEU A O 1
ATOM 563 N N . GLU A 1 70 ? 8.555 -17.487 -23.823 1.00 63.84 70 GLU A N 1
ATOM 564 C CA . GLU A 1 70 ? 7.528 -16.672 -24.490 1.00 63.84 70 GLU A CA 1
ATOM 565 C C . GLU A 1 70 ? 6.097 -17.036 -24.069 1.00 63.84 70 GLU A C 1
ATOM 567 O O . GLU A 1 70 ? 5.279 -16.137 -23.866 1.00 63.84 70 GLU A O 1
ATOM 572 N N . ASP A 1 71 ? 5.834 -18.322 -23.826 1.00 69.06 71 ASP A N 1
ATOM 573 C CA . ASP A 1 71 ? 4.502 -18.832 -23.479 1.00 69.06 71 ASP A CA 1
ATOM 574 C C . ASP A 1 71 ? 4.296 -19.105 -21.978 1.00 69.06 71 ASP A C 1
ATOM 576 O O . ASP A 1 71 ? 3.191 -19.461 -21.564 1.00 69.06 71 ASP A O 1
ATOM 580 N N . VAL A 1 72 ? 5.329 -18.947 -21.141 1.00 75.25 72 VAL A N 1
ATOM 581 C CA . VAL A 1 72 ? 5.220 -19.226 -19.699 1.00 75.25 72 VAL A CA 1
ATOM 582 C C . VAL A 1 72 ? 4.427 -18.113 -19.028 1.00 75.25 72 VAL A C 1
ATOM 584 O O . VAL A 1 72 ? 4.795 -16.936 -19.124 1.00 75.25 72 VAL A O 1
ATOM 587 N N . LYS A 1 73 ? 3.344 -18.472 -18.332 1.00 80.19 73 LYS A N 1
ATOM 588 C CA . LYS A 1 73 ? 2.537 -17.503 -17.590 1.00 80.19 73 LYS A CA 1
ATOM 589 C C . LYS A 1 73 ? 3.184 -17.179 -16.255 1.00 80.19 73 LYS A C 1
ATOM 591 O O . LYS A 1 73 ? 3.891 -17.989 -15.660 1.00 80.19 73 LYS A O 1
ATOM 596 N N . LEU A 1 74 ? 2.905 -15.978 -15.766 1.00 76.50 74 LEU A N 1
ATOM 597 C CA . LEU A 1 74 ? 3.355 -15.541 -14.455 1.00 76.50 74 LEU A CA 1
ATOM 598 C C . LEU A 1 74 ? 2.822 -16.460 -13.345 1.00 76.50 74 LEU A C 1
ATOM 600 O O . LEU A 1 74 ? 3.585 -16.803 -12.448 1.00 76.50 74 LEU A O 1
ATOM 604 N N . ASP A 1 75 ? 1.561 -16.900 -13.425 1.00 75.00 75 ASP A N 1
ATOM 605 C CA . ASP A 1 75 ? 0.964 -17.809 -12.432 1.00 75.00 75 ASP A CA 1
ATOM 606 C C . ASP A 1 75 ? 1.718 -19.143 -12.334 1.00 75.00 75 ASP A C 1
ATOM 608 O O . ASP A 1 75 ? 2.028 -19.568 -11.227 1.00 75.00 75 ASP A O 1
ATOM 612 N N . ASP A 1 76 ? 2.134 -19.738 -13.459 1.00 68.50 76 ASP A N 1
ATOM 613 C CA . ASP A 1 76 ? 2.875 -21.012 -13.470 1.00 68.50 76 ASP A CA 1
ATOM 614 C C . ASP A 1 76 ? 4.172 -20.915 -12.640 1.00 68.50 76 ASP A C 1
ATOM 616 O O . ASP A 1 76 ? 4.576 -21.843 -11.936 1.00 68.50 76 ASP A O 1
ATOM 620 N N . LEU A 1 77 ? 4.828 -19.753 -12.676 1.00 65.81 77 LEU A N 1
ATOM 621 C CA . LEU A 1 77 ? 6.032 -19.495 -11.890 1.00 65.81 77 LEU A CA 1
ATOM 622 C C . LEU A 1 77 ? 5.727 -19.236 -10.417 1.00 65.81 77 LEU A C 1
ATOM 624 O O . LEU A 1 77 ? 6.506 -19.639 -9.557 1.00 65.81 77 LEU A O 1
ATOM 628 N N . LEU A 1 78 ? 4.596 -18.606 -10.109 1.00 65.88 78 LEU A N 1
ATOM 629 C CA . LEU A 1 78 ? 4.170 -18.386 -8.730 1.00 65.88 78 LEU A CA 1
ATOM 630 C C . LEU A 1 78 ? 3.687 -19.689 -8.057 1.00 65.88 78 LEU A C 1
ATOM 632 O O . LEU A 1 78 ? 3.936 -19.878 -6.862 1.00 65.88 78 LEU A O 1
ATOM 636 N N . GLU A 1 79 ? 3.067 -20.595 -8.818 1.00 55.34 79 GLU A N 1
ATOM 637 C CA . GLU A 1 79 ? 2.490 -21.868 -8.360 1.00 55.34 79 GLU A CA 1
ATOM 638 C C . GLU A 1 79 ? 3.521 -22.992 -8.163 1.00 55.34 79 GLU A C 1
ATOM 640 O O . GLU A 1 79 ? 3.309 -23.882 -7.344 1.00 55.34 79 GLU A O 1
ATOM 645 N N . THR A 1 80 ? 4.684 -22.964 -8.826 1.00 45.53 80 THR A N 1
ATOM 646 C CA . THR A 1 80 ? 5.716 -24.024 -8.676 1.00 45.53 80 THR A CA 1
ATOM 647 C C . THR A 1 80 ? 6.295 -24.173 -7.256 1.00 45.53 80 THR A C 1
ATOM 649 O O . THR A 1 80 ? 6.998 -25.142 -6.974 1.00 45.53 80 THR A O 1
ATOM 652 N N . SER A 1 81 ? 5.939 -23.281 -6.326 1.00 43.28 81 SER A N 1
ATOM 653 C CA . SER A 1 81 ? 6.218 -23.400 -4.885 1.00 43.28 81 SER A CA 1
ATOM 654 C C . SER A 1 81 ? 5.115 -24.100 -4.063 1.00 43.28 81 SER A C 1
ATOM 656 O O . SER A 1 81 ? 5.244 -24.226 -2.846 1.00 43.28 81 SER A O 1
ATOM 658 N N . GLU A 1 82 ? 4.020 -24.551 -4.688 1.00 42.19 82 GLU A N 1
ATOM 659 C CA . GLU A 1 82 ? 2.829 -25.100 -4.012 1.00 42.19 82 GLU A CA 1
ATOM 660 C C . GLU A 1 82 ? 2.851 -26.625 -3.787 1.00 42.19 82 GLU A C 1
ATOM 662 O O . GLU A 1 82 ? 1.940 -27.168 -3.161 1.00 42.19 82 GLU A O 1
ATOM 667 N N . ASN A 1 83 ? 3.904 -27.327 -4.223 1.00 35.25 83 ASN A N 1
ATOM 668 C CA . ASN A 1 83 ? 4.018 -28.788 -4.083 1.00 35.25 83 ASN A CA 1
ATOM 669 C C . ASN A 1 83 ? 4.481 -29.288 -2.695 1.00 35.25 83 ASN A C 1
ATOM 671 O O . ASN A 1 83 ? 4.619 -30.495 -2.498 1.00 35.25 83 ASN A O 1
ATOM 675 N N . ASP A 1 84 ? 4.641 -28.412 -1.700 1.00 38.47 84 ASP A N 1
ATOM 676 C CA . ASP A 1 84 ? 4.864 -28.817 -0.305 1.00 38.47 84 ASP A CA 1
ATOM 677 C C . ASP A 1 84 ? 3.530 -28.965 0.447 1.00 38.47 84 ASP A C 1
ATOM 679 O O . ASP A 1 84 ? 3.091 -28.034 1.114 1.00 38.47 84 ASP A O 1
ATOM 683 N N . ASN A 1 85 ? 2.887 -30.138 0.310 1.00 36.38 85 ASN A N 1
ATOM 684 C CA . ASN A 1 85 ? 1.938 -30.868 1.194 1.00 36.38 85 ASN A CA 1
ATOM 685 C C . ASN A 1 85 ? 1.039 -30.147 2.242 1.00 36.38 85 ASN A C 1
ATOM 687 O O . ASN A 1 85 ? 0.423 -30.806 3.081 1.00 36.38 85 ASN A O 1
ATOM 691 N N . ASN A 1 86 ? 0.856 -28.833 2.199 1.00 38.31 86 ASN A N 1
ATOM 692 C CA . ASN A 1 86 ? 0.091 -28.049 3.165 1.00 38.31 86 ASN A CA 1
ATOM 693 C C . ASN A 1 86 ? -1.103 -27.374 2.482 1.00 38.31 86 ASN A C 1
ATOM 695 O O . ASN A 1 86 ? -1.278 -26.160 2.544 1.00 38.31 86 ASN A O 1
ATOM 699 N N . GLN A 1 87 ? -1.995 -28.184 1.904 1.00 37.53 87 GLN A N 1
ATOM 700 C CA . GLN A 1 87 ? -3.271 -27.733 1.322 1.00 37.53 87 GLN A CA 1
ATOM 701 C C . GLN A 1 87 ? -4.150 -26.919 2.298 1.00 37.53 87 GLN A C 1
ATOM 703 O O . GLN A 1 87 ? -5.032 -26.180 1.869 1.00 37.53 87 GLN A O 1
ATOM 708 N N . ARG A 1 88 ? -3.905 -26.994 3.617 1.00 36.81 88 ARG A N 1
ATOM 709 C CA . ARG A 1 88 ? -4.608 -26.179 4.627 1.00 36.81 88 ARG A CA 1
ATOM 710 C C . ARG A 1 88 ? -4.164 -24.710 4.673 1.00 36.81 88 ARG A C 1
ATOM 712 O O . ARG A 1 88 ? -4.912 -23.894 5.200 1.00 36.81 88 ARG A O 1
ATOM 719 N N . ASN A 1 89 ? -3.014 -24.355 4.092 1.00 35.56 89 ASN A N 1
ATOM 720 C CA . ASN A 1 89 ? -2.497 -22.980 4.082 1.00 35.56 89 ASN A CA 1
ATOM 721 C C . ASN A 1 89 ? -2.918 -22.169 2.839 1.00 35.56 89 ASN A C 1
ATOM 723 O O . ASN A 1 89 ? -2.702 -20.958 2.795 1.00 35.56 89 ASN A O 1
ATOM 727 N N . ASN A 1 90 ? -3.566 -22.796 1.852 1.00 36.78 90 ASN A N 1
ATOM 728 C CA . ASN A 1 90 ? -3.835 -22.176 0.547 1.00 36.78 90 ASN A CA 1
ATOM 729 C C . ASN A 1 90 ? -4.957 -21.122 0.570 1.00 36.78 90 ASN A C 1
ATOM 731 O O . ASN A 1 90 ? -4.974 -20.220 -0.261 1.00 36.78 90 ASN A O 1
ATOM 735 N N . ALA A 1 91 ? -5.846 -21.145 1.568 1.00 37.03 91 ALA A N 1
ATOM 736 C CA . ALA A 1 91 ? -6.840 -20.083 1.763 1.00 37.03 91 ALA A CA 1
ATOM 737 C C . ALA A 1 91 ? -6.244 -18.795 2.374 1.00 37.03 91 ALA A C 1
ATOM 739 O O . ALA A 1 91 ? -6.864 -17.735 2.307 1.00 37.03 91 ALA A O 1
ATOM 740 N N . TYR A 1 92 ? -5.039 -18.873 2.953 1.00 34.38 92 TYR A N 1
ATOM 741 C CA . TYR A 1 92 ? -4.431 -17.799 3.745 1.00 34.38 92 TYR A CA 1
ATOM 742 C C . TYR A 1 92 ? -3.533 -16.855 2.939 1.00 34.38 92 TYR A C 1
ATOM 744 O O . TYR A 1 92 ? -3.022 -15.900 3.508 1.00 34.38 92 TYR A O 1
ATOM 752 N N . ARG A 1 93 ? -3.337 -17.088 1.632 1.00 40.81 93 ARG A N 1
ATOM 753 C CA . ARG A 1 93 ? -2.433 -16.289 0.779 1.00 40.81 93 ARG A CA 1
ATOM 754 C C . ARG A 1 93 ? -3.111 -15.170 -0.019 1.00 40.81 93 ARG A C 1
ATOM 756 O O . ARG A 1 93 ? -2.418 -14.395 -0.672 1.00 40.81 93 ARG A O 1
ATOM 763 N N . ARG A 1 94 ? -4.434 -14.999 0.103 1.00 45.59 94 ARG A N 1
ATOM 764 C CA . ARG A 1 94 ? -5.143 -13.770 -0.310 1.00 45.59 94 ARG A CA 1
ATOM 765 C C . ARG A 1 94 ? -4.895 -12.659 0.721 1.00 45.59 94 ARG A C 1
ATOM 767 O O . ARG A 1 94 ? -5.808 -12.183 1.384 1.00 45.59 94 ARG A O 1
ATOM 774 N N . ILE A 1 95 ? -3.623 -12.317 0.914 1.00 46.03 95 ILE A N 1
ATOM 775 C CA . ILE A 1 95 ? -3.141 -11.368 1.933 1.00 46.03 95 ILE A CA 1
ATOM 776 C C . ILE A 1 95 ? -3.313 -9.919 1.438 1.00 46.03 95 ILE A C 1
ATOM 778 O O . ILE A 1 95 ? -3.006 -8.976 2.149 1.00 46.03 95 ILE A O 1
ATOM 782 N N . HIS A 1 96 ? -3.862 -9.705 0.238 1.00 52.72 96 HIS A N 1
ATOM 783 C CA . HIS A 1 96 ? -3.956 -8.378 -0.354 1.00 52.72 96 HIS A CA 1
ATOM 784 C C . HIS A 1 96 ? -5.078 -8.205 -1.375 1.00 52.72 96 HIS A C 1
ATOM 786 O O . HIS A 1 96 ? -5.458 -9.195 -1.994 1.00 52.72 96 HIS A O 1
ATOM 792 N N . PRO A 1 97 ? -5.537 -6.961 -1.648 1.00 53.94 97 PRO A N 1
ATOM 793 C CA . PRO A 1 97 ? -6.170 -6.661 -2.928 1.00 53.94 97 PRO A CA 1
ATOM 794 C C . PRO A 1 97 ? -5.199 -6.828 -4.112 1.00 53.94 97 PRO A C 1
ATOM 796 O O . PRO A 1 97 ? -5.633 -7.287 -5.162 1.00 53.94 97 PRO A O 1
ATOM 799 N N . TRP A 1 98 ? -3.899 -6.524 -3.945 1.00 67.50 98 TRP A N 1
ATOM 800 C CA . TRP A 1 98 ? -2.869 -6.656 -4.994 1.00 67.50 98 TRP A CA 1
ATOM 801 C C . TRP A 1 98 ? -1.572 -7.310 -4.484 1.00 67.50 98 TRP A C 1
ATOM 803 O O . TRP A 1 98 ? -1.003 -6.867 -3.484 1.00 67.50 98 TRP A O 1
ATOM 813 N N . LYS A 1 99 ? -1.059 -8.337 -5.177 1.00 72.75 99 LYS A N 1
ATOM 814 C CA . LYS A 1 99 ? 0.260 -8.935 -4.875 1.00 72.75 99 LYS A CA 1
ATOM 815 C C . LYS A 1 99 ? 1.360 -8.032 -5.431 1.00 72.75 99 LYS A C 1
ATOM 817 O O . LYS A 1 99 ? 1.255 -7.608 -6.573 1.00 72.75 99 LYS A O 1
ATOM 822 N N . ILE A 1 100 ? 2.420 -7.762 -4.668 1.00 74.69 100 ILE A N 1
ATOM 823 C CA . ILE A 1 100 ? 3.560 -6.960 -5.143 1.00 74.69 100 ILE A CA 1
ATOM 824 C C . ILE A 1 100 ? 4.825 -7.814 -5.188 1.00 74.69 100 ILE A C 1
ATOM 826 O O . ILE A 1 100 ? 5.169 -8.460 -4.202 1.00 74.69 100 ILE A O 1
ATOM 830 N N . ILE A 1 101 ? 5.531 -7.778 -6.316 1.00 76.81 101 ILE A N 1
ATOM 831 C CA . ILE A 1 101 ? 6.825 -8.428 -6.527 1.00 76.81 101 ILE A CA 1
ATOM 832 C C . ILE A 1 101 ? 7.864 -7.329 -6.734 1.00 76.81 101 ILE A C 1
ATOM 834 O O . ILE A 1 101 ? 7.705 -6.464 -7.594 1.00 76.81 101 ILE A O 1
ATOM 838 N N . THR A 1 102 ? 8.929 -7.345 -5.938 1.00 78.00 102 THR A N 1
ATOM 839 C CA . THR A 1 102 ? 9.998 -6.337 -6.028 1.00 78.00 102 THR A CA 1
ATOM 840 C C . THR A 1 102 ? 11.188 -6.886 -6.790 1.00 78.00 102 THR A C 1
ATOM 842 O O . THR A 1 102 ? 11.425 -8.083 -6.771 1.00 78.00 102 THR A O 1
ATOM 845 N N . GLY A 1 103 ? 11.970 -6.040 -7.445 1.00 76.56 103 GLY A N 1
ATOM 846 C CA . GLY A 1 103 ? 13.081 -6.502 -8.258 1.00 76.56 103 GLY A CA 1
ATOM 847 C C . GLY A 1 103 ? 14.150 -5.454 -8.522 1.00 76.56 103 GLY A C 1
ATOM 848 O O . GLY A 1 103 ? 14.058 -4.304 -8.084 1.00 76.56 103 GLY A O 1
ATOM 849 N N . ARG A 1 104 ? 15.193 -5.873 -9.239 1.00 81.06 104 ARG A N 1
ATOM 850 C CA . ARG A 1 104 ? 16.335 -5.044 -9.638 1.00 81.06 104 ARG A CA 1
ATOM 851 C C . ARG A 1 104 ? 16.632 -5.214 -11.121 1.00 81.06 104 ARG A C 1
ATOM 853 O O . ARG A 1 104 ? 16.508 -6.309 -11.664 1.00 81.06 104 ARG A O 1
ATOM 860 N N . LEU A 1 105 ? 17.061 -4.131 -11.758 1.00 80.44 105 LEU A N 1
ATOM 861 C CA . LEU A 1 105 ? 17.611 -4.178 -13.109 1.00 80.44 105 LEU A CA 1
ATOM 862 C C . LEU A 1 105 ? 19.032 -4.754 -13.054 1.00 80.44 105 LEU A C 1
ATOM 864 O O . LEU A 1 105 ? 19.839 -4.332 -12.223 1.00 80.44 105 LEU A O 1
ATOM 868 N N . LEU A 1 106 ? 19.334 -5.708 -13.931 1.00 70.88 106 LEU A N 1
ATOM 869 C CA . LEU A 1 106 ? 20.654 -6.306 -14.084 1.00 70.88 106 LEU A CA 1
ATOM 870 C C . LEU A 1 106 ? 21.224 -5.993 -15.465 1.00 70.88 106 LEU A C 1
ATOM 872 O O . LEU A 1 106 ? 20.511 -5.967 -16.467 1.00 70.88 106 LEU A O 1
ATOM 876 N N . ARG A 1 107 ? 22.546 -5.837 -15.506 1.00 71.00 107 ARG A N 1
ATOM 877 C CA . ARG A 1 107 ? 23.329 -5.773 -16.738 1.00 71.00 107 ARG A CA 1
ATOM 878 C C . ARG A 1 107 ? 24.193 -7.023 -16.844 1.00 71.00 107 ARG A C 1
ATOM 880 O O . ARG A 1 107 ? 24.820 -7.416 -15.858 1.00 71.00 107 ARG A O 1
ATOM 887 N N . TYR A 1 108 ? 24.272 -7.615 -18.031 1.00 63.78 108 TYR A N 1
ATOM 888 C CA . TYR A 1 108 ? 25.254 -8.666 -18.282 1.00 63.78 108 TYR A CA 1
ATOM 889 C C . TYR A 1 108 ? 26.666 -8.078 -18.323 1.00 63.78 108 TYR A C 1
ATOM 891 O O . TYR A 1 108 ? 26.938 -7.103 -19.020 1.00 63.78 108 TYR A O 1
ATOM 899 N N . THR A 1 109 ? 27.579 -8.689 -17.574 1.00 60.53 109 THR A N 1
ATOM 900 C CA . THR A 1 109 ? 29.013 -8.366 -17.609 1.00 60.53 109 THR A CA 1
ATOM 901 C C . THR A 1 109 ? 29.782 -9.246 -18.596 1.00 60.53 109 THR A C 1
ATOM 903 O O . THR A 1 109 ? 30.954 -8.993 -18.852 1.00 60.53 109 THR A O 1
ATOM 906 N N . THR A 1 110 ? 29.130 -10.261 -19.169 1.00 54.75 110 THR A N 1
ATOM 907 C CA . THR A 1 110 ? 29.716 -11.226 -20.105 1.00 54.75 110 THR A CA 1
ATOM 908 C C . THR A 1 110 ? 28.934 -11.207 -21.417 1.00 54.75 110 THR A C 1
ATOM 910 O O . THR A 1 110 ? 27.946 -11.925 -21.566 1.00 54.75 110 THR A O 1
ATOM 913 N N . GLY A 1 111 ? 29.349 -10.362 -22.359 1.00 50.12 111 GLY A N 1
ATOM 914 C CA . GLY A 1 111 ? 28.940 -10.505 -23.756 1.00 50.12 111 GLY A CA 1
ATOM 915 C C . GLY A 1 111 ? 29.723 -11.643 -24.414 1.00 50.12 111 GLY A C 1
ATOM 916 O O . GLY A 1 111 ? 30.842 -11.942 -24.002 1.00 50.12 111 GLY A O 1
ATOM 917 N N . ASN A 1 112 ? 29.174 -12.246 -25.468 1.00 48.66 112 ASN A N 1
ATOM 918 C CA . ASN A 1 112 ? 29.898 -13.173 -26.356 1.00 48.66 112 ASN A CA 1
ATOM 919 C C . ASN A 1 112 ? 30.985 -12.472 -27.202 1.00 48.66 112 ASN A C 1
ATOM 921 O O . ASN A 1 112 ? 31.477 -13.033 -28.180 1.00 48.66 112 ASN A O 1
ATOM 925 N N . GLU A 1 113 ? 31.354 -11.242 -26.852 1.00 51.62 113 GLU A N 1
ATOM 926 C CA . GLU A 1 113 ? 32.416 -10.507 -27.513 1.00 51.62 113 GLU A CA 1
ATOM 927 C C . GLU A 1 113 ? 33.750 -10.822 -26.842 1.00 51.62 113 GLU A C 1
ATOM 929 O O . GLU A 1 113 ? 33.881 -10.829 -25.617 1.00 51.62 113 GLU A O 1
ATOM 934 N N . SER A 1 114 ? 34.744 -11.117 -27.676 1.00 50.16 114 SER A N 1
ATOM 935 C CA . SER A 1 114 ? 36.135 -11.332 -27.296 1.00 50.16 114 SER A CA 1
ATOM 936 C C . SER A 1 114 ? 36.578 -10.301 -26.262 1.00 50.16 114 SER A C 1
ATOM 938 O O . SER A 1 114 ? 36.541 -9.103 -26.520 1.00 50.16 114 SER A O 1
ATOM 940 N N . CYS A 1 115 ? 36.987 -10.787 -25.090 1.00 42.34 115 CYS A N 1
ATOM 941 C CA . CYS A 1 115 ? 37.457 -9.976 -23.977 1.00 42.34 115 CYS A CA 1
ATOM 942 C C . CYS A 1 115 ? 38.647 -9.120 -24.443 1.00 42.34 115 CYS A C 1
ATOM 944 O O . CYS A 1 115 ? 39.773 -9.611 -24.538 1.00 42.34 115 CYS A O 1
ATOM 946 N N . TYR A 1 116 ? 38.403 -7.858 -24.791 1.00 53.12 116 TYR A N 1
ATOM 947 C CA . TYR A 1 116 ? 39.471 -6.936 -25.153 1.00 53.12 116 TYR A CA 1
ATOM 948 C C . TYR A 1 116 ? 40.244 -6.539 -23.892 1.00 53.12 116 TYR A C 1
ATOM 950 O O . TYR A 1 116 ? 39.661 -6.300 -22.832 1.00 53.12 116 TYR A O 1
ATOM 958 N N . THR A 1 117 ? 41.571 -6.474 -24.005 1.00 46.44 117 THR A N 1
ATOM 959 C CA . THR A 1 117 ? 42.450 -5.915 -22.972 1.00 46.44 117 THR A CA 1
ATOM 960 C C . THR A 1 117 ? 41.966 -4.508 -22.607 1.00 46.44 117 THR A C 1
ATOM 962 O O . THR A 1 117 ? 41.715 -3.721 -23.522 1.00 46.44 117 THR A O 1
ATOM 965 N N . PRO A 1 118 ? 41.845 -4.155 -21.313 1.00 55.22 118 PRO A N 1
ATOM 966 C CA . PRO A 1 118 ? 41.426 -2.815 -20.919 1.00 55.22 118 PRO A CA 1
ATOM 967 C C . PRO A 1 118 ? 42.389 -1.776 -21.504 1.00 55.22 118 PRO A C 1
ATOM 969 O O . PRO A 1 118 ? 43.594 -1.820 -21.252 1.00 55.22 118 PRO A O 1
ATOM 972 N N . VAL A 1 119 ? 41.856 -0.853 -22.304 1.00 58.03 119 VAL A N 1
ATOM 973 C CA . VAL A 1 119 ? 42.629 0.237 -22.906 1.00 58.03 119 VAL A CA 1
ATOM 974 C C . VAL A 1 119 ? 42.584 1.436 -21.965 1.00 58.03 119 VAL A C 1
ATOM 976 O O . VAL A 1 119 ? 41.517 1.971 -21.675 1.00 58.03 119 VAL A O 1
ATOM 979 N N . LEU A 1 120 ? 43.752 1.855 -21.473 1.00 56.78 120 LEU A N 1
ATOM 980 C CA . LEU A 1 120 ? 43.903 3.103 -20.730 1.00 56.78 120 LEU A CA 1
ATOM 981 C C . LEU A 1 120 ? 44.199 4.234 -21.721 1.00 56.78 120 LEU A C 1
ATOM 983 O O . LEU A 1 120 ? 45.328 4.364 -22.195 1.00 56.78 120 LEU A O 1
ATOM 987 N N . GLU A 1 121 ? 43.204 5.067 -22.012 1.00 62.78 121 GLU A N 1
ATOM 988 C CA . GLU A 1 121 ? 43.382 6.252 -22.849 1.00 62.78 121 GLU A CA 1
ATOM 989 C C . GLU A 1 121 ? 43.488 7.517 -21.987 1.00 62.78 121 GLU A C 1
ATOM 991 O O . GLU A 1 121 ? 42.599 7.847 -21.199 1.00 62.78 121 GLU A O 1
ATOM 996 N N . LYS A 1 122 ? 44.601 8.248 -22.121 1.00 63.38 122 LYS A N 1
ATOM 997 C CA . LYS A 1 122 ? 44.783 9.541 -21.455 1.00 63.38 122 LYS A CA 1
ATOM 998 C C . LYS A 1 122 ? 44.165 10.641 -22.315 1.00 63.38 122 LYS A C 1
ATOM 1000 O O . LYS A 1 122 ? 44.727 11.026 -23.337 1.00 63.38 122 LYS A O 1
ATOM 1005 N N . CYS A 1 123 ? 43.053 11.204 -21.853 1.00 57.50 123 CYS A N 1
ATOM 1006 C CA . CYS A 1 123 ? 42.479 12.406 -22.451 1.00 57.50 123 CYS A CA 1
ATOM 1007 C C . CYS A 1 123 ? 43.446 13.595 -22.275 1.00 57.50 123 CYS A C 1
ATOM 1009 O O . CYS A 1 123 ? 43.703 14.037 -21.156 1.00 57.50 123 CYS A O 1
ATOM 1011 N N . ASN A 1 124 ? 43.990 14.121 -23.379 1.00 60.19 124 ASN A N 1
ATOM 1012 C CA . ASN A 1 124 ? 44.954 15.235 -23.370 1.00 60.19 124 ASN A CA 1
ATOM 1013 C C . ASN A 1 124 ? 44.302 16.628 -23.240 1.00 60.19 124 ASN A C 1
ATOM 1015 O O . ASN A 1 124 ? 44.997 17.642 -23.224 1.00 60.19 124 ASN A O 1
ATOM 1019 N N . THR A 1 125 ? 42.974 16.699 -23.143 1.00 59.69 125 THR A N 1
ATOM 1020 C CA . THR A 1 125 ? 42.217 17.937 -22.911 1.00 59.69 125 THR A CA 1
ATOM 1021 C C . THR A 1 125 ? 41.899 18.107 -21.424 1.00 59.69 125 THR A C 1
ATOM 1023 O O . THR A 1 125 ? 41.481 17.137 -20.794 1.00 59.69 125 THR A O 1
ATOM 1026 N N . ASN A 1 126 ? 42.008 19.329 -20.878 1.00 58.12 126 ASN A N 1
ATOM 1027 C CA . ASN A 1 126 ? 41.552 19.693 -19.521 1.00 58.12 126 ASN A CA 1
ATOM 1028 C C . ASN A 1 126 ? 40.010 19.618 -19.408 1.00 58.12 126 ASN A C 1
ATOM 1030 O O . ASN A 1 126 ? 39.335 20.634 -19.257 1.00 58.12 126 ASN A O 1
ATOM 1034 N N . LYS A 1 127 ? 39.434 18.419 -19.517 1.00 63.66 127 LYS A N 1
ATOM 1035 C CA . LYS A 1 127 ? 38.011 18.165 -19.283 1.00 63.66 127 LYS A CA 1
ATOM 1036 C C . LYS A 1 127 ? 37.822 17.783 -17.816 1.00 63.66 127 LYS A C 1
ATOM 1038 O O . LYS A 1 127 ? 38.372 16.783 -17.362 1.00 63.66 127 LYS A O 1
ATOM 1043 N N . GLN A 1 128 ? 37.052 18.577 -17.074 1.00 65.75 128 GLN A N 1
ATOM 1044 C CA . GLN A 1 128 ? 36.548 18.167 -15.763 1.00 65.75 128 GLN A CA 1
ATOM 1045 C C . GLN A 1 128 ? 35.352 17.246 -15.997 1.00 65.75 128 GLN A C 1
ATOM 1047 O O . GLN A 1 128 ? 34.352 17.682 -16.567 1.00 65.75 128 GLN A O 1
ATOM 1052 N N . GLY A 1 129 ? 35.470 15.979 -15.608 1.00 67.25 129 GLY A N 1
ATOM 1053 C CA . GLY A 1 129 ? 34.317 15.088 -15.613 1.00 67.25 129 GLY A CA 1
ATOM 1054 C C . GLY A 1 129 ? 33.379 15.395 -14.448 1.00 67.25 129 GLY A C 1
ATOM 1055 O O . GLY A 1 129 ? 33.779 16.000 -13.449 1.00 67.25 129 GLY A O 1
ATOM 1056 N N . LYS A 1 130 ? 32.117 15.021 -14.614 1.00 72.06 130 LYS A N 1
ATOM 1057 C CA . LYS A 1 130 ? 31.044 15.259 -13.654 1.00 72.06 130 LYS A CA 1
ATOM 1058 C C . LYS A 1 130 ? 30.387 13.937 -13.288 1.00 72.06 130 LYS A C 1
ATOM 1060 O O . LYS A 1 130 ? 30.242 13.054 -14.133 1.00 72.06 130 LYS A O 1
ATOM 1065 N N . ASP A 1 131 ? 29.969 13.837 -12.033 1.00 73.88 131 ASP A N 1
ATOM 1066 C CA . ASP A 1 131 ? 29.141 12.733 -11.565 1.00 73.88 131 ASP A CA 1
ATOM 1067 C C . ASP A 1 131 ? 27.690 12.960 -11.989 1.00 73.88 131 ASP A C 1
ATOM 1069 O O . ASP A 1 131 ? 27.146 14.059 -11.857 1.00 73.88 131 ASP A O 1
ATOM 1073 N N . PHE A 1 132 ? 27.055 11.902 -12.477 1.00 74.81 132 PHE A N 1
ATOM 1074 C CA . PHE A 1 132 ? 25.663 11.895 -12.894 1.00 74.81 132 PHE A CA 1
ATOM 1075 C C . PHE A 1 132 ? 24.981 10.633 -12.381 1.00 74.81 132 PHE A C 1
ATOM 1077 O O . PHE A 1 132 ? 25.468 9.529 -12.597 1.00 74.81 132 PHE A O 1
ATOM 1084 N N . SER A 1 133 ? 23.855 10.776 -11.688 1.00 76.94 133 SER A N 1
ATOM 1085 C CA . SER A 1 133 ? 23.100 9.641 -11.153 1.00 76.94 133 SER A CA 1
ATOM 1086 C C . SER A 1 133 ? 21.755 9.558 -11.855 1.00 76.94 133 SER A C 1
ATOM 1088 O O . SER A 1 133 ? 20.990 10.518 -11.821 1.00 76.94 133 SER A O 1
ATOM 1090 N N . LEU A 1 134 ? 21.460 8.405 -12.450 1.00 79.44 134 LEU A N 1
ATOM 1091 C CA . LEU A 1 134 ? 20.136 8.081 -12.974 1.00 79.44 134 LEU A CA 1
ATOM 1092 C C . LEU A 1 134 ? 19.448 7.124 -12.007 1.00 79.44 134 LEU A C 1
ATOM 1094 O O . LEU A 1 134 ? 19.986 6.063 -11.680 1.00 79.44 134 LEU A O 1
ATOM 1098 N N . GLU A 1 135 ? 18.262 7.513 -11.558 1.00 84.25 135 GLU A N 1
ATOM 1099 C CA . GLU A 1 135 ? 17.398 6.704 -10.706 1.00 84.25 135 GLU A CA 1
ATOM 1100 C C . GLU A 1 135 ? 16.126 6.342 -11.478 1.00 84.25 135 GLU A C 1
ATOM 1102 O O . GLU A 1 135 ? 15.426 7.207 -12.001 1.00 84.25 135 GLU A O 1
ATOM 1107 N N . PHE A 1 136 ? 15.844 5.044 -11.551 1.00 85.19 136 PHE A N 1
ATOM 1108 C CA . PHE A 1 136 ? 14.641 4.478 -12.141 1.00 85.19 136 PHE A CA 1
ATOM 1109 C C . PHE A 1 136 ? 13.850 3.754 -11.067 1.00 85.19 136 PHE A C 1
ATOM 1111 O O . PHE A 1 136 ? 14.402 3.021 -10.237 1.00 85.19 136 PHE A O 1
ATOM 1118 N N . ASP A 1 137 ? 12.541 3.914 -11.142 1.00 88.75 137 ASP A N 1
ATOM 1119 C CA . ASP A 1 137 ? 11.601 3.240 -10.264 1.00 88.75 137 ASP A CA 1
ATOM 1120 C C . ASP A 1 137 ? 10.413 2.808 -11.110 1.00 88.75 137 ASP A C 1
ATOM 1122 O O . ASP A 1 137 ? 9.510 3.588 -11.395 1.00 88.75 137 ASP A O 1
ATOM 1126 N N . LEU A 1 138 ? 10.489 1.595 -11.646 1.00 90.19 138 LEU A N 1
ATOM 1127 C CA . LEU A 1 138 ? 9.460 1.028 -12.508 1.00 90.19 138 LEU A CA 1
ATOM 1128 C C . LEU A 1 138 ? 8.386 0.407 -11.621 1.00 90.19 138 LEU A C 1
ATOM 1130 O O . LEU A 1 138 ? 8.716 -0.291 -10.667 1.00 90.19 138 LEU A O 1
ATOM 1134 N N . LEU A 1 139 ? 7.119 0.599 -11.971 1.00 90.50 139 LEU A N 1
ATOM 1135 C CA . LEU A 1 139 ? 5.979 -0.074 -11.360 1.00 90.50 139 LEU A CA 1
ATOM 1136 C C . LEU A 1 139 ? 4.954 -0.385 -12.450 1.00 90.50 139 LEU A C 1
ATOM 1138 O O . LEU A 1 139 ? 4.264 0.519 -12.935 1.00 90.50 139 LEU A O 1
ATOM 1142 N N . ILE A 1 140 ? 4.860 -1.657 -12.829 1.00 91.44 140 ILE A N 1
ATOM 1143 C CA . ILE A 1 140 ? 3.878 -2.144 -13.804 1.00 91.44 140 ILE A CA 1
ATOM 1144 C C . ILE A 1 140 ? 2.759 -2.918 -13.110 1.00 91.44 140 ILE A C 1
ATOM 1146 O O . ILE A 1 140 ? 2.957 -3.502 -12.043 1.00 91.44 140 ILE A O 1
ATOM 1150 N N . VAL A 1 141 ? 1.586 -2.921 -13.741 1.00 90.88 141 VAL A N 1
ATOM 1151 C CA . VAL A 1 141 ? 0.408 -3.692 -13.327 1.00 90.88 141 VAL A CA 1
ATOM 1152 C C . VAL A 1 141 ? 0.217 -4.806 -14.345 1.00 90.88 141 VAL A C 1
ATOM 1154 O O . VAL A 1 141 ? 0.045 -4.525 -15.530 1.00 90.88 141 VAL A O 1
ATOM 1157 N N . VAL A 1 142 ? 0.245 -6.055 -13.892 1.00 90.31 142 VAL A N 1
ATOM 1158 C CA . VAL A 1 142 ? 0.078 -7.244 -14.735 1.00 90.31 142 VAL A CA 1
ATOM 1159 C C . VAL A 1 142 ? -0.964 -8.183 -14.144 1.00 90.31 142 VAL A C 1
ATOM 1161 O O . VAL A 1 142 ? -1.272 -8.118 -12.956 1.00 90.31 142 VAL A O 1
ATOM 1164 N N . GLN A 1 143 ? -1.502 -9.070 -14.973 1.00 86.75 143 GLN A N 1
ATOM 1165 C CA . GLN A 1 143 ? -2.406 -10.125 -14.528 1.00 86.75 143 GLN A CA 1
ATOM 1166 C C . GLN A 1 143 ? -1.621 -11.411 -14.268 1.00 86.75 143 GLN A C 1
ATOM 1168 O O . GLN A 1 143 ? -0.567 -11.640 -14.862 1.00 86.75 143 GLN A O 1
ATOM 1173 N N . ARG A 1 144 ? -2.162 -12.301 -13.434 1.00 82.00 144 ARG A N 1
ATOM 1174 C CA . ARG A 1 144 ? -1.603 -13.653 -13.229 1.00 82.00 144 ARG A CA 1
ATOM 1175 C C . ARG A 1 144 ? -1.406 -14.421 -14.537 1.00 82.00 144 ARG A C 1
ATOM 1177 O O . ARG A 1 144 ? -0.416 -15.121 -14.721 1.00 82.00 144 ARG A O 1
ATOM 1184 N N . SER A 1 145 ? -2.329 -14.241 -15.477 1.00 84.25 145 SER A N 1
ATOM 1185 C CA . SER A 1 145 ? -2.285 -14.883 -16.789 1.00 84.25 145 SER A CA 1
ATOM 1186 C C . SER A 1 145 ? -1.300 -14.245 -17.774 1.00 84.25 145 SER A C 1
ATOM 1188 O O . SER A 1 145 ? -1.170 -14.757 -18.884 1.00 84.25 145 SER A O 1
ATOM 1190 N N . THR A 1 146 ? -0.660 -13.120 -17.431 1.00 87.12 146 THR A N 1
ATOM 1191 C CA . THR A 1 146 ? 0.305 -12.437 -18.304 1.00 87.12 146 THR A CA 1
ATOM 1192 C C . THR A 1 146 ? 1.544 -13.312 -18.500 1.00 87.12 146 THR A C 1
ATOM 1194 O O . THR A 1 146 ? 2.044 -13.903 -17.543 1.00 87.12 146 THR A O 1
ATOM 1197 N N . THR A 1 147 ? 2.046 -13.408 -19.735 1.00 86.50 147 THR A N 1
ATOM 1198 C CA . THR A 1 147 ? 3.269 -14.170 -20.026 1.00 86.50 147 THR A CA 1
ATOM 1199 C C . THR A 1 147 ? 4.508 -13.428 -19.539 1.00 86.50 147 THR A C 1
ATOM 1201 O O . THR A 1 147 ? 4.519 -12.200 -19.429 1.00 86.50 147 THR A O 1
ATOM 1204 N N . ILE A 1 148 ? 5.592 -14.152 -19.275 1.00 81.88 148 ILE A N 1
ATOM 1205 C CA . ILE A 1 148 ? 6.855 -13.538 -18.848 1.00 81.88 148 ILE A CA 1
ATOM 1206 C C . ILE A 1 148 ? 7.460 -12.635 -19.927 1.00 81.88 148 ILE A C 1
ATOM 1208 O O . ILE A 1 148 ? 8.020 -11.586 -19.597 1.00 81.88 148 ILE A O 1
ATOM 1212 N N . ALA A 1 149 ? 7.287 -12.973 -21.206 1.00 82.62 149 ALA A N 1
ATOM 1213 C CA . ALA A 1 149 ? 7.663 -12.088 -22.307 1.00 82.62 149 ALA A CA 1
ATOM 1214 C C . ALA A 1 149 ? 6.886 -10.762 -22.270 1.00 82.62 149 ALA A C 1
ATOM 1216 O O . ALA A 1 149 ? 7.472 -9.693 -22.443 1.00 82.62 149 ALA A O 1
ATOM 1217 N N . ASP A 1 150 ? 5.587 -10.802 -21.968 1.00 87.06 150 ASP A N 1
ATOM 1218 C CA . ASP A 1 150 ? 4.781 -9.591 -21.832 1.00 87.06 150 ASP A CA 1
ATOM 1219 C C . ASP A 1 150 ? 5.124 -8.779 -20.585 1.00 87.06 150 ASP A C 1
ATOM 1221 O O . ASP A 1 150 ? 5.144 -7.548 -20.652 1.00 87.06 150 ASP A O 1
ATOM 1225 N N . VAL A 1 151 ? 5.446 -9.441 -19.470 1.00 86.88 151 VAL A N 1
ATOM 1226 C CA . VAL A 1 151 ? 5.987 -8.780 -18.273 1.00 86.88 151 VAL A CA 1
ATOM 1227 C C . VAL A 1 151 ? 7.258 -8.013 -18.636 1.00 86.88 151 VAL A C 1
ATOM 1229 O O . VAL A 1 151 ? 7.359 -6.823 -18.335 1.00 86.88 151 VAL A O 1
ATOM 1232 N N . ARG A 1 152 ? 8.203 -8.659 -19.332 1.00 84.94 152 ARG A N 1
ATOM 1233 C CA . ARG A 1 152 ? 9.440 -8.015 -19.788 1.00 84.94 152 ARG A CA 1
ATOM 1234 C C . ARG A 1 152 ? 9.151 -6.816 -20.685 1.00 84.94 152 ARG A C 1
ATOM 1236 O O . ARG A 1 152 ? 9.613 -5.718 -20.398 1.00 84.94 152 ARG A O 1
ATOM 1243 N N . ARG A 1 153 ? 8.334 -7.009 -21.722 1.00 87.69 153 ARG A N 1
ATOM 1244 C CA . ARG A 1 153 ? 7.959 -5.956 -22.673 1.00 87.69 153 ARG A CA 1
ATOM 1245 C C . ARG A 1 153 ? 7.365 -4.733 -21.971 1.00 87.69 153 ARG A C 1
ATOM 1247 O O . ARG A 1 153 ? 7.651 -3.602 -22.353 1.00 87.69 153 ARG A O 1
ATOM 1254 N N . GLN A 1 154 ? 6.544 -4.936 -20.941 1.00 90.75 154 GLN A N 1
ATOM 1255 C CA . GLN A 1 154 ? 5.989 -3.837 -20.151 1.00 90.75 154 GLN A CA 1
ATOM 1256 C C . GLN A 1 154 ? 7.048 -3.116 -19.305 1.00 90.75 154 GLN A C 1
ATOM 1258 O O . GLN A 1 154 ? 7.019 -1.885 -19.242 1.00 90.75 154 GLN A O 1
ATOM 1263 N N . LEU A 1 155 ? 7.992 -3.848 -18.701 1.00 89.38 155 LEU A N 1
ATOM 1264 C CA . LEU A 1 155 ? 9.124 -3.254 -17.980 1.00 89.38 155 LEU A CA 1
ATOM 1265 C C . LEU A 1 155 ? 10.020 -2.427 -18.916 1.00 89.38 155 LEU A C 1
ATOM 1267 O O . LEU A 1 155 ? 10.341 -1.286 -18.584 1.00 89.38 155 LEU A O 1
ATOM 1271 N N . ASP A 1 156 ? 10.352 -2.954 -20.098 1.00 87.12 156 ASP A N 1
ATOM 1272 C CA . ASP A 1 156 ? 11.178 -2.278 -21.111 1.00 87.12 156 ASP A CA 1
ATOM 1273 C C . ASP A 1 156 ? 10.509 -0.985 -21.607 1.00 87.12 156 ASP A C 1
ATOM 1275 O O . ASP A 1 156 ? 11.134 0.081 -21.691 1.00 87.12 156 ASP A O 1
ATOM 1279 N N . ASN A 1 157 ? 9.202 -1.053 -21.881 1.00 90.31 157 ASN A N 1
ATOM 1280 C CA . ASN A 1 157 ? 8.407 0.107 -22.278 1.00 90.31 157 ASN A CA 1
ATOM 1281 C C . ASN A 1 157 ? 8.407 1.187 -21.191 1.00 90.31 157 ASN A C 1
ATOM 1283 O O . ASN A 1 157 ? 8.613 2.364 -21.491 1.00 90.31 157 ASN A O 1
ATOM 1287 N N . GLN A 1 158 ? 8.189 0.809 -19.928 1.00 90.88 158 GLN A N 1
ATOM 1288 C CA . GLN A 1 158 ? 8.165 1.775 -18.832 1.00 90.88 158 GLN A CA 1
ATOM 1289 C C . GLN A 1 158 ? 9.548 2.382 -18.575 1.00 90.88 158 GLN A C 1
ATOM 1291 O O . GLN A 1 158 ? 9.649 3.580 -18.313 1.00 90.88 158 GLN A O 1
ATOM 1296 N N . LEU A 1 159 ? 10.611 1.587 -18.694 1.00 88.94 159 LEU A N 1
ATOM 1297 C CA . LEU A 1 159 ? 11.985 2.056 -18.558 1.00 88.94 159 LEU A CA 1
ATOM 1298 C C . LEU A 1 159 ? 12.338 3.083 -19.639 1.00 88.94 159 LEU A C 1
ATOM 1300 O O . LEU A 1 159 ? 12.893 4.137 -19.331 1.00 88.94 159 LEU A O 1
ATOM 1304 N N . THR A 1 160 ? 11.935 2.822 -20.883 1.00 89.25 160 THR A N 1
ATOM 1305 C CA . THR A 1 160 ? 12.121 3.752 -22.005 1.00 89.25 160 THR A CA 1
ATOM 1306 C C . THR A 1 160 ? 11.337 5.049 -21.787 1.00 89.25 160 THR A C 1
ATOM 1308 O O . THR A 1 160 ? 11.887 6.137 -21.936 1.00 89.25 160 THR A O 1
ATOM 1311 N N . GLN A 1 161 ? 10.083 4.964 -21.331 1.00 91.12 161 GLN A N 1
ATOM 1312 C CA . GLN A 1 161 ? 9.288 6.150 -20.993 1.00 91.12 161 GLN A CA 1
ATOM 1313 C C . GLN A 1 161 ? 9.922 6.986 -19.872 1.00 91.12 161 GLN A C 1
ATOM 1315 O O . GLN A 1 161 ? 9.903 8.215 -19.938 1.00 91.12 161 GLN A O 1
ATOM 1320 N N . GLN A 1 162 ? 10.481 6.348 -18.839 1.00 90.06 162 GLN A N 1
ATOM 1321 C CA . GLN A 1 162 ? 11.180 7.063 -17.768 1.00 90.06 162 GLN A CA 1
ATOM 1322 C C . GLN A 1 162 ? 12.460 7.730 -18.267 1.00 90.06 162 GLN A C 1
ATOM 1324 O O . GLN A 1 162 ? 12.708 8.882 -17.915 1.00 90.06 162 GLN A O 1
ATOM 1329 N N . LEU A 1 163 ? 13.226 7.061 -19.132 1.00 88.12 163 LEU A N 1
ATOM 1330 C CA . LEU A 1 163 ? 14.391 7.656 -19.786 1.00 88.12 163 LEU A CA 1
ATOM 1331 C C . LEU A 1 163 ? 14.036 8.903 -20.584 1.00 88.12 163 LEU A C 1
ATOM 1333 O O . LEU A 1 163 ? 14.676 9.935 -20.401 1.00 88.12 163 LEU A O 1
ATOM 1337 N N . ASP A 1 164 ? 12.992 8.837 -21.410 1.00 88.69 164 ASP A N 1
ATOM 1338 C CA . ASP A 1 164 ? 12.540 9.983 -22.199 1.00 88.69 164 ASP A CA 1
ATOM 1339 C C . ASP A 1 164 ? 12.119 11.151 -21.292 1.00 88.69 164 ASP A C 1
ATOM 1341 O O . ASP A 1 164 ? 12.375 12.318 -21.596 1.00 88.69 164 ASP A O 1
ATOM 1345 N N . ILE A 1 165 ? 11.480 10.865 -20.151 1.00 87.69 165 ILE A N 1
ATOM 1346 C CA . ILE A 1 165 ? 11.098 11.891 -19.171 1.00 87.69 165 ILE A CA 1
ATOM 1347 C C . ILE A 1 165 ? 12.336 12.518 -18.520 1.00 87.69 165 ILE A C 1
ATOM 1349 O O . ILE A 1 165 ? 12.406 13.747 -18.440 1.00 87.69 165 ILE A O 1
ATOM 1353 N N . LEU A 1 166 ? 13.304 11.710 -18.080 1.00 85.81 166 LEU A N 1
ATOM 1354 C CA . LEU A 1 166 ? 14.544 12.193 -17.466 1.00 85.81 166 LEU A CA 1
ATOM 1355 C C . LEU A 1 166 ? 15.372 13.024 -18.451 1.00 85.81 166 LEU A C 1
ATOM 1357 O O . LEU A 1 166 ? 15.830 14.111 -18.095 1.00 85.81 166 LEU A O 1
ATOM 1361 N N . GLU A 1 167 ? 15.499 12.575 -19.699 1.00 86.38 167 GLU A N 1
ATOM 1362 C CA . GLU A 1 167 ? 16.223 13.293 -20.749 1.00 86.38 167 GLU A CA 1
ATOM 1363 C C . GLU A 1 167 ? 15.612 14.676 -20.993 1.00 86.38 167 GLU A C 1
ATOM 1365 O O . GLU A 1 167 ? 16.300 15.694 -20.889 1.00 86.38 167 GLU A O 1
ATOM 1370 N N . ASN A 1 168 ? 14.297 14.735 -21.219 1.00 85.06 168 ASN A N 1
ATOM 1371 C CA . ASN A 1 168 ? 13.589 15.997 -21.430 1.00 85.06 168 ASN A CA 1
ATOM 1372 C C . ASN A 1 168 ? 13.664 16.919 -20.202 1.00 85.06 168 ASN A C 1
ATOM 1374 O O . ASN A 1 168 ? 13.862 18.129 -20.330 1.00 85.06 168 ASN A O 1
ATOM 1378 N N . SER A 1 169 ? 13.525 16.360 -18.998 1.00 80.50 169 SER A N 1
ATOM 1379 C CA . SER A 1 169 ? 13.627 17.102 -17.737 1.00 80.50 169 SER A CA 1
ATOM 1380 C C . SER A 1 169 ? 15.022 17.701 -17.544 1.00 80.50 169 SER A C 1
ATOM 1382 O O . SER A 1 169 ? 15.152 18.860 -17.140 1.00 80.50 169 SER A O 1
ATOM 1384 N N . THR A 1 170 ? 16.071 16.944 -17.879 1.00 78.81 170 THR A N 1
ATOM 1385 C CA . THR A 1 170 ? 17.453 17.401 -17.709 1.00 78.81 170 THR A CA 1
ATOM 1386 C C . THR A 1 170 ? 17.818 18.485 -18.722 1.00 78.81 170 THR A C 1
ATOM 1388 O O . THR A 1 170 ? 18.396 19.501 -18.333 1.00 78.81 170 THR A O 1
ATOM 1391 N N . LYS A 1 171 ? 17.385 18.334 -19.984 1.00 78.25 171 LYS A N 1
ATOM 1392 C CA . LYS A 1 171 ? 17.520 19.362 -21.034 1.00 78.25 171 LYS A CA 1
ATOM 1393 C C . LYS A 1 171 ? 16.868 20.685 -20.637 1.00 78.25 171 LYS A C 1
ATOM 1395 O O . LYS A 1 171 ? 17.459 21.744 -20.808 1.00 78.25 171 LYS A O 1
ATOM 1400 N N . ASN A 1 172 ? 15.673 20.629 -20.052 1.00 74.38 172 ASN A N 1
ATOM 1401 C CA . ASN A 1 172 ? 14.933 21.832 -19.671 1.00 74.38 172 ASN A CA 1
ATOM 1402 C C . ASN A 1 172 ? 15.526 22.565 -18.457 1.00 74.38 172 ASN A C 1
ATOM 1404 O O . ASN A 1 172 ? 15.381 23.782 -18.353 1.00 74.38 172 ASN A O 1
ATOM 1408 N N . LYS A 1 173 ? 16.163 21.853 -17.516 1.00 69.69 173 LYS A N 1
ATOM 1409 C CA . LYS A 1 173 ? 16.632 22.442 -16.248 1.00 69.69 173 LYS A CA 1
ATOM 1410 C C . LYS A 1 173 ? 18.078 22.953 -16.283 1.00 69.69 173 LYS A C 1
ATOM 1412 O O . LYS A 1 173 ? 18.469 23.616 -15.327 1.00 69.69 173 LYS A O 1
ATOM 1417 N N . ASN A 1 174 ? 18.865 22.697 -17.341 1.00 59.41 174 ASN A N 1
ATOM 1418 C CA . ASN A 1 174 ? 20.284 23.104 -17.455 1.00 59.41 174 ASN A CA 1
ATOM 1419 C C . ASN A 1 174 ? 21.123 22.799 -16.186 1.00 59.41 174 ASN A C 1
ATOM 1421 O O . ASN A 1 174 ? 22.062 23.525 -15.851 1.00 59.41 174 ASN A O 1
ATOM 1425 N N . GLN A 1 175 ? 20.776 21.745 -15.440 1.00 57.53 175 GLN A N 1
ATOM 1426 C CA . GLN A 1 175 ? 21.373 21.410 -14.145 1.00 57.53 175 GLN A CA 1
ATOM 1427 C C . GLN A 1 175 ? 21.999 20.015 -14.194 1.00 57.53 175 GLN A C 1
ATOM 1429 O O . GLN A 1 175 ? 21.349 19.047 -14.572 1.00 57.53 175 GLN A O 1
ATOM 1434 N N . ASN A 1 176 ? 23.263 19.918 -13.766 1.00 55.06 176 ASN A N 1
ATOM 1435 C CA . ASN A 1 176 ? 24.076 18.691 -13.807 1.00 55.06 176 ASN A CA 1
ATOM 1436 C C . ASN A 1 176 ? 23.860 17.760 -12.602 1.00 55.06 176 ASN A C 1
ATOM 1438 O O . ASN A 1 176 ? 24.674 16.879 -12.345 1.00 55.06 176 ASN A O 1
ATOM 1442 N N . THR A 1 177 ? 22.830 17.982 -11.791 1.00 52.56 177 THR A N 1
ATOM 1443 C CA . THR A 1 177 ? 22.595 17.163 -10.598 1.00 52.56 177 THR A CA 1
ATOM 1444 C C . THR A 1 177 ? 21.169 17.371 -10.153 1.00 52.56 177 THR A C 1
ATOM 1446 O O . THR A 1 177 ? 20.834 18.399 -9.571 1.00 52.56 177 THR A O 1
ATOM 1449 N N . ILE A 1 178 ? 20.306 16.411 -10.443 1.00 55.25 178 ILE A N 1
ATOM 1450 C CA . ILE A 1 178 ? 18.993 16.388 -9.827 1.00 55.25 178 ILE A CA 1
ATOM 1451 C C . ILE A 1 178 ? 18.754 14.937 -9.437 1.00 55.25 178 ILE A C 1
ATOM 1453 O O . ILE A 1 178 ? 18.667 14.071 -10.301 1.00 55.25 178 ILE A O 1
ATOM 1457 N N . ASN A 1 179 ? 18.687 14.684 -8.130 1.00 60.84 179 ASN A N 1
ATOM 1458 C CA . ASN A 1 179 ? 18.120 13.456 -7.585 1.00 60.84 179 ASN A CA 1
ATOM 1459 C C . ASN A 1 179 ? 16.635 13.450 -7.979 1.00 60.84 179 ASN A C 1
ATOM 1461 O O . ASN A 1 179 ? 15.787 13.974 -7.260 1.00 60.84 179 ASN A O 1
ATOM 1465 N N . GLN A 1 180 ? 16.360 13.005 -9.202 1.00 72.94 180 GLN A N 1
ATOM 1466 C CA . GLN A 1 180 ? 15.034 12.915 -9.788 1.00 72.94 180 GLN A CA 1
ATOM 1467 C C . GLN A 1 180 ? 14.520 11.513 -9.529 1.00 72.94 180 GLN A C 1
ATOM 1469 O O . GLN A 1 180 ? 14.930 10.566 -10.190 1.00 72.94 180 GLN A O 1
ATOM 1474 N N . THR A 1 181 ? 13.636 11.393 -8.550 1.00 79.75 181 THR A N 1
ATOM 1475 C CA . THR A 1 181 ? 12.973 10.136 -8.229 1.00 79.75 181 THR A CA 1
ATOM 1476 C C . THR A 1 181 ? 11.611 10.100 -8.901 1.00 79.75 181 THR A C 1
ATOM 1478 O O . THR A 1 181 ? 10.887 11.097 -8.931 1.00 79.75 181 THR A O 1
ATOM 1481 N N . PHE A 1 182 ? 11.240 8.950 -9.453 1.00 86.62 182 PHE A N 1
ATOM 1482 C CA . PHE A 1 182 ? 9.856 8.715 -9.838 1.00 86.62 182 PHE A CA 1
ATOM 1483 C C . PHE A 1 182 ? 9.042 8.364 -8.595 1.00 86.62 182 PHE A C 1
ATOM 1485 O O . PHE A 1 182 ? 9.532 7.710 -7.679 1.00 86.62 182 PHE A O 1
ATOM 1492 N N . ARG A 1 183 ? 7.787 8.808 -8.561 1.00 85.69 183 ARG A N 1
ATOM 1493 C CA . ARG A 1 183 ? 6.808 8.400 -7.556 1.00 85.69 183 ARG A CA 1
ATOM 1494 C C . ARG A 1 183 ? 5.568 7.841 -8.221 1.00 85.69 183 ARG A C 1
ATOM 1496 O O . ARG A 1 183 ? 5.149 8.312 -9.279 1.00 85.69 183 ARG A O 1
ATOM 1503 N N . HIS A 1 184 ? 4.960 6.871 -7.552 1.00 86.69 184 HIS A N 1
ATOM 1504 C CA . HIS A 1 184 ? 3.773 6.163 -8.009 1.00 86.69 184 HIS A CA 1
ATOM 1505 C C . HIS A 1 184 ? 2.586 6.488 -7.116 1.00 86.69 184 HIS A C 1
ATOM 1507 O O . HIS A 1 184 ? 2.694 6.430 -5.893 1.00 86.69 184 HIS A O 1
ATOM 1513 N N . TYR A 1 185 ? 1.439 6.795 -7.712 1.00 84.50 185 TYR A N 1
ATOM 1514 C CA . TYR A 1 185 ? 0.225 7.118 -6.975 1.00 84.50 185 TYR A CA 1
ATOM 1515 C C . TYR A 1 185 ? -0.958 6.324 -7.504 1.00 84.50 185 TYR A C 1
ATOM 1517 O O . TYR A 1 185 ? -1.283 6.414 -8.684 1.00 84.50 185 TYR A O 1
ATOM 1525 N N . TYR A 1 186 ? -1.629 5.588 -6.625 1.00 83.75 186 TYR A N 1
ATOM 1526 C CA . TYR A 1 186 ? -2.905 4.962 -6.932 1.00 83.75 186 TYR A CA 1
ATOM 1527 C C . TYR A 1 186 ? -4.029 5.992 -6.815 1.00 83.75 186 TYR A C 1
ATOM 1529 O O . TYR A 1 186 ? -4.162 6.697 -5.806 1.00 83.75 186 TYR A O 1
ATOM 1537 N N . ILE A 1 187 ? -4.851 6.066 -7.859 1.00 82.94 187 ILE A N 1
ATOM 1538 C CA . ILE A 1 187 ? -5.969 6.999 -7.961 1.00 82.94 187 ILE A CA 1
ATOM 1539 C C . ILE A 1 187 ? -7.260 6.199 -8.030 1.00 82.94 187 ILE A C 1
ATOM 1541 O O . ILE A 1 187 ? -7.713 5.803 -9.104 1.00 82.94 187 ILE A O 1
ATOM 1545 N N . LYS A 1 188 ? -7.864 5.998 -6.856 1.00 80.12 188 LYS A N 1
ATOM 1546 C CA . LYS A 1 188 ? -9.056 5.165 -6.654 1.00 80.12 188 LYS A CA 1
ATOM 1547 C C . LYS A 1 188 ? -10.194 5.431 -7.655 1.00 80.12 188 LYS A C 1
ATOM 1549 O O . LYS A 1 188 ? -10.678 4.461 -8.227 1.00 80.12 188 LYS A O 1
ATOM 1554 N N . PRO A 1 189 ? -10.597 6.683 -7.955 1.00 82.62 189 PRO A N 1
ATOM 1555 C CA . PRO A 1 189 ? -11.730 6.922 -8.856 1.00 82.62 189 PRO A CA 1
ATOM 1556 C C . PRO A 1 189 ? -11.532 6.452 -10.306 1.00 82.62 189 PRO A C 1
ATOM 1558 O O . PRO A 1 189 ? -12.514 6.204 -10.997 1.00 82.62 189 PRO A O 1
ATOM 1561 N N . ILE A 1 190 ? -10.285 6.344 -10.778 1.00 84.12 190 ILE A N 1
ATOM 1562 C CA . ILE A 1 190 ? -9.953 5.787 -12.106 1.00 84.12 190 ILE A CA 1
ATOM 1563 C C . ILE A 1 190 ? -9.306 4.405 -12.010 1.00 84.12 190 ILE A C 1
ATOM 1565 O O . ILE A 1 190 ? -9.006 3.802 -13.036 1.00 84.12 190 ILE A O 1
ATOM 1569 N N . ASN A 1 191 ? -9.088 3.925 -10.785 1.00 84.62 191 ASN A N 1
ATOM 1570 C CA . ASN A 1 191 ? -8.482 2.646 -10.468 1.00 84.62 191 ASN A CA 1
ATOM 1571 C C . ASN A 1 191 ? -7.141 2.416 -11.190 1.00 84.62 191 ASN A C 1
ATOM 1573 O O . ASN A 1 191 ? -6.859 1.321 -11.648 1.00 84.62 191 ASN A O 1
ATOM 1577 N N . GLN A 1 192 ? -6.325 3.460 -11.352 1.00 88.06 192 GLN A N 1
ATOM 1578 C CA . GLN A 1 192 ? -5.048 3.408 -12.077 1.00 88.06 192 GLN A CA 1
ATOM 1579 C C . GLN A 1 192 ? -3.905 3.919 -11.210 1.00 88.06 192 GLN A C 1
ATOM 1581 O O . GLN A 1 192 ? -4.104 4.728 -10.299 1.00 88.06 192 GLN A O 1
ATOM 1586 N N . ILE A 1 193 ? -2.696 3.478 -11.545 1.00 88.38 193 ILE A N 1
ATOM 1587 C CA . ILE A 1 193 ? -1.450 4.017 -11.021 1.00 88.38 193 ILE A CA 1
ATOM 1588 C C . ILE A 1 193 ? -0.925 5.078 -11.971 1.00 88.38 193 ILE A C 1
ATOM 1590 O O . ILE A 1 193 ? -0.878 4.911 -13.190 1.00 88.38 193 ILE A O 1
ATOM 1594 N N . VAL A 1 194 ? -0.499 6.176 -11.368 1.00 88.31 194 VAL A N 1
ATOM 1595 C CA . VAL A 1 194 ? 0.074 7.326 -12.037 1.00 88.31 194 VAL A CA 1
ATOM 1596 C C . VAL A 1 194 ? 1.504 7.499 -11.557 1.00 88.31 194 VAL A C 1
ATOM 1598 O O . VAL A 1 194 ? 1.742 7.716 -10.371 1.00 88.31 194 VAL A O 1
ATOM 1601 N N . THR A 1 195 ? 2.447 7.411 -12.487 1.00 89.25 195 THR A N 1
ATOM 1602 C CA . THR A 1 195 ? 3.881 7.544 -12.230 1.00 89.25 195 THR A CA 1
ATOM 1603 C C . THR A 1 195 ? 4.389 8.856 -12.806 1.00 89.25 195 THR A C 1
ATOM 1605 O O . THR A 1 195 ? 4.143 9.156 -13.976 1.00 89.25 195 THR A O 1
ATOM 1608 N N . PHE A 1 196 ? 5.104 9.642 -12.010 1.00 86.50 196 PHE A N 1
ATOM 1609 C CA . PHE A 1 196 ? 5.658 10.929 -12.434 1.00 86.50 196 PHE A CA 1
ATOM 1610 C C . PHE A 1 196 ? 6.884 11.312 -11.604 1.00 86.50 196 PHE A C 1
ATOM 1612 O O . PHE A 1 196 ? 7.200 10.650 -10.618 1.00 86.50 196 PHE A O 1
ATOM 1619 N N . LEU A 1 197 ? 7.576 12.371 -12.017 1.00 83.19 197 LEU A N 1
ATOM 1620 C CA . LEU A 1 197 ? 8.789 12.847 -11.366 1.00 83.19 197 LEU A CA 1
ATOM 1621 C C . LEU A 1 197 ? 8.489 13.620 -10.072 1.00 83.19 197 LEU A C 1
ATOM 1623 O O . LEU A 1 197 ? 7.618 14.492 -10.048 1.00 83.19 197 LEU A O 1
ATOM 1627 N N . ASP A 1 198 ? 9.219 13.339 -8.994 1.00 76.69 198 ASP A N 1
ATOM 1628 C CA . ASP A 1 198 ? 9.021 14.017 -7.715 1.00 76.69 198 ASP A CA 1
ATOM 1629 C C . ASP A 1 198 ? 9.185 15.543 -7.834 1.00 76.69 198 ASP A C 1
ATOM 1631 O O . ASP A 1 198 ? 10.005 16.055 -8.600 1.00 76.69 198 ASP A O 1
ATOM 1635 N N . GLY A 1 199 ? 8.366 16.282 -7.082 1.00 70.62 199 GLY A N 1
ATOM 1636 C CA . GLY A 1 199 ? 8.253 17.743 -7.183 1.00 70.62 199 GLY A CA 1
ATOM 1637 C C . GLY A 1 199 ? 7.231 18.255 -8.208 1.00 70.62 199 GLY A C 1
ATOM 1638 O O . GLY A 1 199 ? 7.006 19.459 -8.280 1.00 70.62 199 GLY A O 1
ATOM 1639 N N . GLU A 1 200 ? 6.553 17.375 -8.954 1.00 68.75 200 GLU A N 1
ATOM 1640 C CA . GLU A 1 200 ? 5.545 17.763 -9.958 1.00 68.75 200 GLU A CA 1
ATOM 1641 C C . GLU A 1 200 ? 4.096 17.471 -9.523 1.00 68.75 200 GLU A C 1
ATOM 1643 O O . GLU A 1 200 ? 3.184 17.481 -10.344 1.00 68.75 200 GLU A O 1
ATOM 1648 N N . LYS A 1 201 ? 3.845 17.216 -8.230 1.00 67.81 201 LYS A N 1
ATOM 1649 C CA . LYS A 1 201 ? 2.549 16.714 -7.727 1.00 67.81 201 LYS A CA 1
ATOM 1650 C C . LYS A 1 201 ? 1.351 17.610 -8.071 1.00 67.81 201 LYS A C 1
ATOM 1652 O O . LYS A 1 201 ? 0.320 17.094 -8.506 1.00 67.81 201 LYS A O 1
ATOM 1657 N N . ASP A 1 202 ? 1.473 18.926 -7.915 1.00 69.81 202 ASP A N 1
ATOM 1658 C CA . ASP A 1 202 ? 0.384 19.867 -8.233 1.00 69.81 202 ASP A CA 1
ATOM 1659 C C . ASP A 1 202 ? 0.150 19.975 -9.746 1.00 69.81 202 ASP A C 1
ATOM 1661 O O . ASP A 1 202 ? -0.994 20.013 -10.214 1.00 69.81 202 ASP A O 1
ATOM 1665 N N . THR A 1 203 ? 1.234 19.923 -10.525 1.00 73.69 203 THR A N 1
ATOM 1666 C CA . THR A 1 203 ? 1.192 19.831 -11.988 1.00 73.69 203 THR A CA 1
ATOM 1667 C C . THR A 1 203 ? 0.490 18.548 -12.425 1.00 73.69 203 THR A C 1
ATOM 1669 O O . THR A 1 203 ? -0.355 18.578 -13.317 1.00 73.69 203 THR A O 1
ATOM 1672 N N . VAL A 1 204 ? 0.769 17.428 -11.757 1.00 75.38 204 VAL A N 1
ATOM 1673 C CA . VAL A 1 204 ? 0.148 16.131 -12.041 1.00 75.38 204 VAL A CA 1
ATOM 1674 C C . VAL A 1 204 ? -1.325 16.137 -11.676 1.00 75.38 204 VAL A C 1
ATOM 1676 O O . VAL A 1 204 ? -2.136 15.697 -12.485 1.00 75.38 204 VAL A O 1
ATOM 1679 N N . ARG A 1 205 ? -1.709 16.680 -10.513 1.00 77.00 205 ARG A N 1
ATOM 1680 C CA . ARG A 1 205 ? -3.127 16.819 -10.149 1.00 77.00 205 ARG A CA 1
ATOM 1681 C C . ARG A 1 205 ? -3.876 17.646 -11.192 1.00 77.00 205 ARG A C 1
ATOM 1683 O O . ARG A 1 205 ? -4.946 17.239 -11.628 1.00 77.00 205 ARG A O 1
ATOM 1690 N N . SER A 1 206 ? -3.282 18.747 -11.647 1.00 78.88 206 SER A N 1
ATOM 1691 C CA . SER A 1 206 ? -3.855 19.596 -12.696 1.00 78.88 206 SER A CA 1
ATOM 1692 C C . SER A 1 206 ? -3.974 18.856 -14.034 1.00 78.88 206 SER A C 1
ATOM 1694 O O . SER A 1 206 ? -5.030 18.878 -14.662 1.00 78.88 206 SER A O 1
ATOM 1696 N N . ALA A 1 207 ? -2.931 18.133 -14.450 1.00 79.56 207 ALA A N 1
ATOM 1697 C CA . ALA A 1 207 ? -2.935 17.343 -15.682 1.00 79.56 207 ALA A CA 1
ATOM 1698 C C . ALA A 1 207 ? -3.970 16.206 -15.645 1.00 79.56 207 ALA A C 1
ATOM 1700 O O . ALA A 1 207 ? -4.670 15.958 -16.629 1.00 79.56 207 ALA A O 1
ATOM 1701 N N . LEU A 1 208 ? -4.107 15.537 -14.499 1.00 81.25 208 LEU A N 1
ATOM 1702 C CA . LEU A 1 208 ? -5.119 14.510 -14.283 1.00 81.25 208 LEU A CA 1
ATOM 1703 C C . LEU A 1 208 ? -6.525 15.093 -14.285 1.00 81.25 208 LEU A C 1
ATOM 1705 O O . LEU A 1 208 ? -7.410 14.465 -14.846 1.00 81.25 208 LEU A O 1
ATOM 1709 N N . GLN A 1 209 ? -6.729 16.287 -13.728 1.00 82.19 209 GLN A N 1
ATOM 1710 C CA . GLN A 1 209 ? -8.027 16.959 -13.759 1.00 82.19 209 GLN A CA 1
ATOM 1711 C C . GLN A 1 209 ? -8.454 17.310 -15.190 1.00 82.19 209 GLN A C 1
ATOM 1713 O O . GLN A 1 209 ? -9.626 17.180 -15.530 1.00 82.19 209 GLN A O 1
ATOM 1718 N N . VAL A 1 210 ? -7.508 17.716 -16.045 1.00 84.88 210 VAL A N 1
ATOM 1719 C CA . VAL A 1 210 ? -7.776 17.959 -17.473 1.00 84.88 210 VAL A CA 1
ATOM 1720 C C . VAL A 1 210 ? -8.172 16.662 -18.180 1.00 84.88 210 VAL A C 1
ATOM 1722 O O . VAL A 1 210 ? -9.124 16.651 -18.958 1.00 84.88 210 VAL A O 1
ATOM 1725 N N . LYS A 1 211 ? -7.459 15.562 -17.908 1.00 85.31 211 LYS A N 1
ATOM 1726 C CA . LYS A 1 211 ? -7.721 14.262 -18.543 1.00 85.31 211 LYS A CA 1
ATOM 1727 C C . LYS A 1 211 ? -8.976 13.566 -17.999 1.00 85.31 211 LYS A C 1
ATOM 1729 O O . LYS A 1 211 ? -9.661 12.878 -18.751 1.00 85.31 211 LYS A O 1
ATOM 1734 N N . TYR A 1 212 ? -9.272 13.748 -16.717 1.00 83.94 212 TYR A N 1
ATOM 1735 C CA . TYR A 1 212 ? -10.367 13.113 -15.988 1.00 83.94 212 TYR A CA 1
ATOM 1736 C C . TYR A 1 212 ? -11.144 14.162 -15.169 1.00 83.94 212 TYR A C 1
ATOM 1738 O O . TYR A 1 212 ? -10.998 14.234 -13.945 1.00 83.94 212 TYR A O 1
ATOM 1746 N N . PRO A 1 213 ? -11.998 14.977 -15.816 1.00 83.44 213 PRO A N 1
ATOM 1747 C CA . PRO A 1 213 ? -12.726 16.066 -15.156 1.00 83.44 213 PRO A CA 1
ATOM 1748 C C . PRO A 1 213 ? -13.652 15.613 -14.019 1.00 83.44 213 PRO A C 1
ATOM 1750 O O . PRO A 1 213 ? -13.995 16.409 -13.149 1.00 83.44 213 PRO A O 1
ATOM 1753 N N . GLN A 1 214 ? -14.051 14.340 -14.017 1.00 82.19 214 GLN A N 1
ATOM 1754 C CA . GLN A 1 214 ? -14.886 13.720 -12.991 1.00 82.19 214 GLN A CA 1
ATOM 1755 C C . GLN A 1 214 ? -14.135 13.361 -11.700 1.00 82.19 214 GLN A C 1
ATOM 1757 O O . GLN A 1 214 ? -14.763 12.877 -10.758 1.00 82.19 214 GLN A O 1
ATOM 1762 N N . LEU A 1 215 ? -12.808 13.535 -11.646 1.00 81.38 215 LEU A N 1
ATOM 1763 C CA . LEU A 1 215 ? -12.044 13.204 -10.449 1.00 81.38 215 LEU A CA 1
ATOM 1764 C C . LEU A 1 215 ? -12.491 14.075 -9.259 1.00 81.38 215 LEU A C 1
ATOM 1766 O O . LEU A 1 215 ? -12.494 15.305 -9.359 1.00 81.38 215 LEU A O 1
ATOM 1770 N N . PRO A 1 216 ? -12.853 13.464 -8.116 1.00 79.06 216 PRO A N 1
ATOM 1771 C CA . PRO A 1 216 ? -13.206 14.200 -6.914 1.00 79.06 216 PRO A CA 1
ATOM 1772 C C . PRO A 1 216 ? -11.993 14.960 -6.365 1.00 79.06 216 PRO A C 1
ATOM 1774 O O . PRO A 1 216 ? -10.964 14.378 -6.019 1.00 79.06 216 PRO A O 1
ATOM 1777 N N . MET A 1 217 ? -12.136 16.278 -6.218 1.00 73.69 217 MET A N 1
ATOM 1778 C CA . MET A 1 217 ? -11.068 17.148 -5.710 1.00 73.69 217 MET A CA 1
ATOM 1779 C C . MET A 1 217 ? -10.839 17.036 -4.198 1.00 73.69 217 MET A C 1
ATOM 1781 O O . MET A 1 217 ? -9.830 17.535 -3.704 1.00 73.69 217 MET A O 1
ATOM 1785 N N . ASN A 1 218 ? -11.739 16.378 -3.470 1.00 79.31 218 ASN A N 1
ATOM 1786 C CA . ASN A 1 218 ? -11.706 16.218 -2.015 1.00 79.31 218 ASN A CA 1
ATOM 1787 C C . ASN A 1 218 ? -11.126 14.872 -1.549 1.00 79.31 218 ASN A C 1
ATOM 1789 O O . ASN A 1 218 ? -11.115 14.607 -0.348 1.00 79.31 218 ASN A O 1
ATOM 1793 N N . GLN A 1 219 ? -10.663 14.018 -2.466 1.00 76.31 219 GLN A N 1
ATOM 1794 C CA . GLN A 1 219 ? -10.027 12.750 -2.116 1.00 76.31 219 GLN A CA 1
ATOM 1795 C C . GLN A 1 219 ? -8.500 12.823 -2.294 1.00 76.31 219 GLN A C 1
ATOM 1797 O O . GLN A 1 219 ? -8.010 13.455 -3.247 1.00 76.31 219 GLN A O 1
ATOM 1802 N N . PRO A 1 220 ? -7.731 12.215 -1.371 1.00 76.56 220 PRO A N 1
ATOM 1803 C CA . PRO A 1 220 ? -6.286 12.117 -1.502 1.00 76.56 220 PRO A CA 1
ATOM 1804 C C . PRO A 1 220 ? -5.896 11.102 -2.584 1.00 76.56 220 PRO A C 1
ATOM 1806 O O . PRO A 1 220 ? -6.648 10.190 -2.927 1.00 76.56 220 PRO A O 1
ATOM 1809 N N . PHE A 1 221 ? -4.688 11.264 -3.121 1.00 75.62 221 PHE A N 1
ATOM 1810 C CA . PHE A 1 221 ? -4.037 10.232 -3.927 1.00 75.62 221 PHE A CA 1
ATOM 1811 C C . PHE A 1 221 ? -3.188 9.364 -3.006 1.00 75.62 221 PHE A C 1
ATOM 1813 O O . PHE A 1 221 ? -2.458 9.895 -2.166 1.00 75.62 221 PHE A O 1
ATOM 1820 N N . ILE A 1 222 ? -3.260 8.046 -3.174 1.00 71.12 222 ILE A N 1
ATOM 1821 C CA . ILE A 1 222 ? -2.511 7.109 -2.339 1.00 71.12 222 ILE A CA 1
ATOM 1822 C C . ILE A 1 222 ? -1.117 6.962 -2.933 1.00 71.12 222 ILE A C 1
ATOM 1824 O O . ILE A 1 222 ? -0.967 6.437 -4.033 1.00 71.12 222 ILE A O 1
ATOM 1828 N N . SER A 1 223 ? -0.099 7.439 -2.218 1.00 71.62 223 SER A N 1
ATOM 1829 C CA . SER A 1 223 ? 1.293 7.222 -2.615 1.00 71.62 223 SER A CA 1
ATOM 1830 C C . SER A 1 223 ? 1.647 5.751 -2.438 1.00 71.62 223 SER A C 1
ATOM 1832 O O . SER A 1 223 ? 1.548 5.211 -1.338 1.00 71.62 223 SER A O 1
ATOM 1834 N N . ILE A 1 224 ? 2.092 5.120 -3.514 1.00 70.31 224 ILE A N 1
ATOM 1835 C CA . ILE A 1 224 ? 2.592 3.753 -3.525 1.00 70.31 224 ILE A CA 1
ATOM 1836 C C . ILE A 1 224 ? 4.114 3.832 -3.491 1.00 70.31 224 ILE A C 1
ATOM 1838 O O . ILE A 1 224 ? 4.792 3.659 -4.501 1.00 70.31 224 ILE A O 1
ATOM 1842 N N . ASP A 1 225 ? 4.649 4.171 -2.323 1.00 66.88 225 ASP A N 1
ATOM 1843 C CA . ASP A 1 225 ? 6.089 4.287 -2.148 1.00 66.88 225 ASP A CA 1
ATOM 1844 C C . ASP A 1 225 ? 6.591 3.225 -1.174 1.00 66.88 225 ASP A C 1
ATOM 1846 O O . ASP A 1 225 ? 6.333 3.277 0.032 1.00 66.88 225 ASP A O 1
ATOM 1850 N N . PHE A 1 226 ? 7.279 2.219 -1.717 1.00 59.41 226 PHE A N 1
ATOM 1851 C CA . PHE A 1 226 ? 7.691 1.050 -0.943 1.00 59.41 226 PHE A CA 1
ATOM 1852 C C . PHE A 1 226 ? 9.018 1.201 -0.195 1.00 59.41 226 PHE A C 1
ATOM 1854 O O . PHE A 1 226 ? 9.431 0.270 0.488 1.00 59.41 226 PHE A O 1
ATOM 1861 N N . GLY A 1 227 ? 9.670 2.364 -0.302 1.00 52.38 227 GLY A N 1
ATOM 1862 C CA . GLY A 1 227 ? 10.986 2.612 0.293 1.00 52.38 227 GLY A CA 1
ATOM 1863 C C . GLY A 1 227 ? 10.982 2.935 1.791 1.00 52.38 227 GLY A C 1
ATOM 1864 O O . GLY A 1 227 ? 11.977 2.655 2.448 1.00 52.38 227 GLY A O 1
ATOM 1865 N N . ASP A 1 228 ? 9.893 3.497 2.335 1.00 50.12 228 ASP A N 1
ATOM 1866 C CA . ASP A 1 228 ? 9.829 3.941 3.747 1.00 50.12 228 ASP A CA 1
ATOM 1867 C C . ASP A 1 228 ? 8.379 4.147 4.260 1.00 50.12 228 ASP A C 1
ATOM 1869 O O . ASP A 1 228 ? 8.068 5.041 5.046 1.00 50.12 228 ASP A O 1
ATOM 1873 N N . GLY A 1 229 ? 7.424 3.378 3.727 1.00 64.81 229 GLY A N 1
ATOM 1874 C CA . GLY A 1 229 ? 5.991 3.642 3.906 1.00 64.81 229 GLY A CA 1
ATOM 1875 C C . GLY A 1 229 ? 5.298 2.755 4.942 1.00 64.81 229 GLY A C 1
ATOM 1876 O O . GLY A 1 229 ? 5.424 1.530 4.910 1.00 64.81 229 GLY A O 1
ATOM 1877 N N . GLN A 1 230 ? 4.437 3.352 5.777 1.00 74.00 230 GLN A N 1
ATOM 1878 C CA . GLN A 1 230 ? 3.477 2.596 6.599 1.00 74.00 230 GLN A CA 1
ATOM 1879 C C . GLN A 1 230 ? 2.533 1.737 5.763 1.00 74.00 230 GLN A C 1
ATOM 1881 O O . GLN A 1 230 ? 2.141 0.660 6.202 1.00 74.00 230 GLN A O 1
ATOM 1886 N N . LEU A 1 231 ? 2.211 2.183 4.543 1.00 74.50 231 LEU A N 1
ATOM 1887 C CA . LEU A 1 231 ? 1.473 1.379 3.579 1.00 74.50 231 LEU A CA 1
ATOM 1888 C C . LEU A 1 231 ? 2.210 0.059 3.340 1.00 74.50 231 LEU A C 1
ATOM 1890 O O . LEU A 1 231 ? 1.652 -0.994 3.589 1.00 74.50 231 LEU A O 1
ATOM 1894 N N . THR A 1 232 ? 3.489 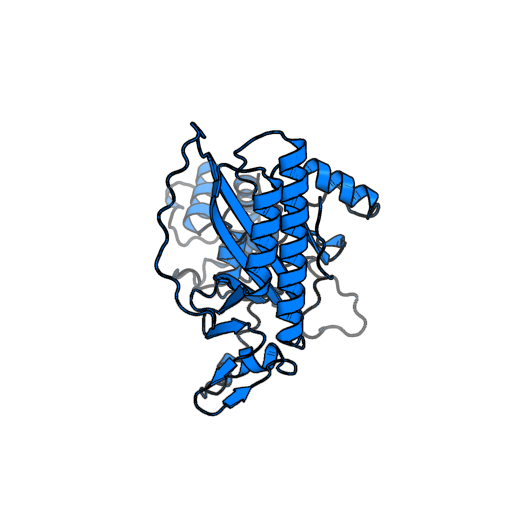0.094 2.978 1.00 72.00 232 THR A N 1
ATOM 1895 C CA . THR A 1 232 ? 4.309 -1.108 2.748 1.00 72.00 232 THR A CA 1
ATOM 1896 C C . THR A 1 232 ? 4.369 -2.020 3.955 1.00 72.00 232 THR A C 1
ATOM 1898 O O . THR A 1 232 ? 4.170 -3.217 3.807 1.00 72.00 232 THR A O 1
ATOM 1901 N N . SER A 1 233 ? 4.601 -1.460 5.143 1.00 76.19 233 SER A N 1
ATOM 1902 C CA . SER A 1 233 ? 4.617 -2.224 6.395 1.00 76.19 233 SER A CA 1
ATOM 1903 C C . SER A 1 233 ? 3.283 -2.930 6.641 1.00 76.19 233 SER A C 1
ATOM 1905 O O . SER A 1 233 ? 3.244 -4.123 6.934 1.00 76.19 233 SER A O 1
ATOM 1907 N N . LEU A 1 234 ? 2.169 -2.217 6.458 1.00 79.06 234 LEU A N 1
ATOM 1908 C CA . LEU A 1 234 ? 0.831 -2.783 6.584 1.00 79.06 234 LEU A CA 1
ATOM 1909 C C . LEU A 1 234 ? 0.607 -3.895 5.556 1.00 79.06 234 LEU A C 1
ATOM 1911 O O . LEU A 1 234 ? 0.062 -4.947 5.890 1.00 79.06 234 LEU A O 1
ATOM 1915 N N . MET A 1 235 ? 1.076 -3.665 4.334 1.00 73.50 235 MET A N 1
ATOM 1916 C CA . MET A 1 235 ? 0.918 -4.557 3.198 1.00 73.50 235 MET A CA 1
ATOM 1917 C C . MET A 1 235 ? 1.715 -5.865 3.382 1.00 73.50 235 MET A C 1
ATOM 1919 O O . MET A 1 235 ? 1.191 -6.967 3.246 1.00 73.50 235 MET A O 1
ATOM 1923 N N . THR A 1 236 ? 2.955 -5.786 3.858 1.00 71.69 236 THR A N 1
ATOM 1924 C CA . THR A 1 236 ? 3.783 -6.972 4.128 1.00 71.69 236 THR A CA 1
ATOM 1925 C C . THR A 1 236 ? 3.509 -7.631 5.482 1.00 71.69 236 THR A C 1
ATOM 1927 O O . THR A 1 236 ? 4.125 -8.646 5.805 1.00 71.69 236 THR A O 1
ATOM 1930 N N . SER A 1 237 ? 2.566 -7.111 6.276 1.00 77.38 237 SER A N 1
ATOM 1931 C CA . SER A 1 237 ? 2.344 -7.570 7.653 1.00 77.38 237 SER A CA 1
ATOM 1932 C C . SER A 1 237 ? 1.709 -8.959 7.800 1.00 77.38 237 SER A C 1
ATOM 1934 O O . SER A 1 237 ? 1.575 -9.447 8.922 1.00 77.38 237 SER A O 1
ATOM 1936 N N . GLY A 1 238 ? 1.279 -9.591 6.702 1.00 78.88 238 GLY A N 1
ATOM 1937 C CA . GLY A 1 238 ? 0.602 -10.894 6.730 1.00 78.88 238 GLY A CA 1
ATOM 1938 C C . GLY A 1 238 ? -0.843 -10.846 7.241 1.00 78.88 238 GLY A C 1
ATOM 1939 O O . GLY A 1 238 ? -1.460 -11.891 7.447 1.00 78.88 238 GLY A O 1
ATOM 1940 N N . ARG A 1 239 ? -1.395 -9.648 7.468 1.00 87.62 239 ARG A N 1
ATOM 1941 C CA . ARG A 1 239 ? -2.787 -9.463 7.895 1.00 87.62 239 ARG A CA 1
ATOM 1942 C C . ARG A 1 239 ? -3.760 -9.741 6.759 1.00 87.62 239 ARG A C 1
ATOM 1944 O O . ARG A 1 239 ? -3.453 -9.535 5.593 1.00 87.62 239 ARG A O 1
ATOM 1951 N N . LEU A 1 240 ? -4.969 -10.161 7.118 1.00 89.19 240 LEU A N 1
ATOM 1952 C CA . LEU A 1 240 ? -6.064 -10.288 6.160 1.00 89.19 240 LEU A CA 1
ATOM 1953 C C . LEU A 1 240 ? -6.625 -8.907 5.817 1.00 89.19 240 LEU A C 1
ATOM 1955 O O . LEU A 1 240 ? -6.724 -8.049 6.693 1.00 89.19 240 LEU A O 1
ATOM 1959 N N . PHE A 1 241 ? -7.050 -8.719 4.573 1.00 87.81 241 PHE A N 1
ATOM 1960 C CA . PHE A 1 241 ? -7.689 -7.490 4.103 1.00 87.81 241 PHE A CA 1
ATOM 1961 C C . PHE A 1 241 ? -9.106 -7.784 3.639 1.00 87.81 241 PHE A C 1
ATOM 1963 O O . PHE A 1 241 ? -9.400 -8.900 3.213 1.00 87.81 241 PHE A O 1
ATOM 1970 N N . ASP A 1 242 ? -9.979 -6.782 3.736 1.00 89.31 242 ASP A N 1
ATOM 1971 C CA . ASP A 1 242 ? -11.331 -6.797 3.169 1.00 89.31 242 ASP A CA 1
ATOM 1972 C C . ASP A 1 242 ? -12.094 -8.109 3.399 1.00 89.31 242 ASP A C 1
ATOM 1974 O O . ASP A 1 242 ? -12.777 -8.622 2.511 1.00 89.31 242 ASP A O 1
ATOM 1978 N N . VAL A 1 243 ? -11.993 -8.662 4.612 1.00 90.62 243 VAL A N 1
ATOM 1979 C CA . VAL A 1 243 ? -12.523 -9.995 4.958 1.00 90.62 243 VAL A CA 1
ATOM 1980 C C . VAL A 1 243 ? -14.026 -10.153 4.688 1.00 90.62 243 VAL A C 1
ATOM 1982 O O . VAL A 1 243 ? -14.535 -11.269 4.640 1.00 90.62 243 VAL A O 1
ATOM 1985 N N . HIS A 1 244 ? -14.737 -9.042 4.482 1.00 88.31 244 HIS A N 1
ATOM 1986 C CA . HIS A 1 244 ? -16.144 -9.005 4.111 1.00 88.31 244 HIS A CA 1
ATOM 1987 C C . HIS A 1 244 ? -16.424 -9.358 2.637 1.00 88.31 244 HIS A C 1
ATOM 1989 O O . HIS A 1 244 ? -17.519 -9.837 2.355 1.00 88.31 244 HIS A O 1
ATOM 1995 N N . LYS A 1 245 ? -15.481 -9.149 1.702 1.00 85.00 245 LYS A N 1
ATOM 1996 C CA . LYS A 1 245 ? -15.714 -9.303 0.248 1.00 85.00 245 LYS A CA 1
ATOM 1997 C C . LYS A 1 245 ? -16.053 -10.731 -0.175 1.00 85.00 245 LYS A C 1
ATOM 1999 O O . LYS A 1 245 ? -16.795 -10.929 -1.127 1.00 85.00 245 LYS A O 1
ATOM 2004 N N . ASN A 1 246 ? -15.541 -11.723 0.550 1.00 77.69 246 ASN A N 1
ATOM 2005 C CA . ASN A 1 246 ? -15.741 -13.140 0.233 1.00 77.69 246 ASN A CA 1
ATOM 2006 C C . ASN A 1 246 ? -16.914 -13.773 1.002 1.00 77.69 246 ASN A C 1
ATOM 2008 O O . ASN A 1 246 ? -17.049 -14.996 1.023 1.00 77.69 246 ASN A O 1
ATOM 2012 N N . LEU A 1 247 ? -17.743 -12.968 1.676 1.00 85.50 247 LEU A N 1
ATOM 2013 C CA . LEU A 1 247 ? -18.896 -13.466 2.421 1.00 85.50 247 LEU A CA 1
ATOM 2014 C C . LEU A 1 247 ? -20.154 -13.454 1.541 1.00 85.50 247 LEU A C 1
ATOM 2016 O O . LEU A 1 247 ? -20.423 -12.452 0.878 1.00 85.50 247 LEU A O 1
ATOM 2020 N N . PRO A 1 248 ? -20.968 -14.526 1.560 1.00 84.94 248 PRO A N 1
ATOM 2021 C CA . PRO A 1 248 ? -22.207 -14.552 0.798 1.00 84.94 248 PRO A CA 1
ATOM 2022 C C . PRO A 1 248 ? -23.211 -13.522 1.346 1.00 84.94 248 PRO A C 1
ATOM 2024 O O . PRO A 1 248 ? -23.260 -13.288 2.564 1.00 84.94 248 PRO A O 1
ATOM 2027 N N . PRO A 1 249 ? -24.057 -12.933 0.483 1.00 83.75 249 PRO A N 1
ATOM 2028 C CA . PRO A 1 249 ? -25.143 -12.075 0.931 1.00 83.75 249 PRO A CA 1
ATOM 2029 C C . PRO A 1 249 ? -26.106 -12.881 1.810 1.00 83.75 249 PRO A C 1
ATOM 2031 O O . PRO A 1 249 ? -26.481 -14.006 1.486 1.00 83.75 249 PRO A O 1
ATOM 2034 N N . LYS A 1 250 ? -26.498 -12.307 2.952 1.00 82.31 250 LYS A N 1
ATOM 2035 C CA . LYS A 1 250 ? -27.319 -13.011 3.953 1.00 82.31 250 LYS A CA 1
ATOM 2036 C C . LYS A 1 250 ? -28.826 -12.820 3.778 1.00 82.31 250 LYS A C 1
ATOM 2038 O O . LYS A 1 250 ? -29.594 -13.553 4.393 1.00 82.31 250 LYS A O 1
ATOM 2043 N N . VAL A 1 251 ? -29.256 -11.829 2.997 1.00 87.62 251 VAL A N 1
ATOM 2044 C CA . VAL A 1 251 ? -30.666 -11.422 2.904 1.00 87.62 251 VAL A CA 1
ATOM 2045 C C . VAL A 1 251 ? -31.095 -11.358 1.442 1.00 87.62 251 VAL A C 1
ATOM 2047 O O . VAL A 1 251 ? -30.622 -10.510 0.689 1.00 87.62 251 VAL A O 1
ATOM 2050 N N . ASN A 1 252 ? -32.015 -12.241 1.050 1.00 86.38 252 ASN A N 1
ATOM 2051 C CA . ASN A 1 252 ? -32.602 -12.238 -0.289 1.00 86.38 252 ASN A CA 1
ATOM 2052 C C . ASN A 1 252 ? -33.464 -10.986 -0.493 1.00 86.38 252 ASN A C 1
ATOM 2054 O O . ASN A 1 252 ? -34.343 -10.700 0.316 1.00 86.38 252 ASN A O 1
ATOM 2058 N N . GLY A 1 253 ? -33.221 -10.252 -1.582 1.00 86.56 253 GLY A N 1
ATOM 2059 C CA . GLY A 1 253 ? -33.976 -9.040 -1.925 1.00 86.56 253 GLY A CA 1
ATOM 2060 C C . GLY A 1 253 ? -33.694 -7.821 -1.036 1.00 86.56 253 GLY A C 1
ATOM 2061 O O . GLY A 1 253 ? -34.376 -6.810 -1.171 1.00 86.56 253 GLY A O 1
ATOM 2062 N N . GLY A 1 254 ? -32.712 -7.897 -0.131 1.00 88.69 254 GLY A N 1
ATOM 2063 C CA . GLY A 1 254 ? -32.272 -6.754 0.668 1.00 88.69 254 GLY A CA 1
ATOM 2064 C C . GLY A 1 254 ? -31.329 -5.835 -0.110 1.00 88.69 254 GLY A C 1
ATOM 2065 O O . GLY A 1 254 ? -30.558 -6.292 -0.953 1.00 88.69 254 GLY A O 1
ATOM 2066 N N . GLN A 1 255 ? -31.350 -4.539 0.205 1.00 89.44 255 GLN A N 1
ATOM 2067 C CA . GLN A 1 255 ? -30.327 -3.605 -0.261 1.00 89.44 255 GLN A CA 1
ATOM 2068 C C . GLN A 1 255 ? -29.088 -3.720 0.634 1.00 89.44 255 GLN A C 1
ATOM 2070 O O . GLN A 1 255 ? -29.184 -3.588 1.855 1.00 89.44 255 GLN A O 1
ATOM 2075 N N . GLN A 1 256 ? -27.928 -3.967 0.029 1.00 88.19 256 GLN A N 1
ATOM 2076 C CA . GLN A 1 256 ? -26.657 -4.074 0.738 1.00 88.19 256 GLN A CA 1
ATOM 2077 C C . GLN A 1 256 ? -25.841 -2.791 0.558 1.00 88.19 256 GLN A C 1
ATOM 2079 O O . GLN A 1 256 ? -25.621 -2.347 -0.567 1.00 88.19 256 GLN A O 1
ATOM 2084 N N . THR A 1 257 ? -25.352 -2.242 1.668 1.00 90.94 257 THR A N 1
ATOM 2085 C CA . THR A 1 257 ? -24.388 -1.137 1.681 1.00 90.94 257 THR A CA 1
ATOM 2086 C C . THR A 1 257 ? -23.163 -1.590 2.460 1.00 90.94 257 THR A C 1
ATOM 2088 O O . THR A 1 257 ? -23.287 -2.078 3.584 1.00 90.94 257 THR A O 1
ATOM 2091 N N . LEU A 1 258 ? -21.988 -1.465 1.850 1.00 90.69 258 LEU A N 1
ATOM 2092 C CA . LEU A 1 258 ? -20.711 -1.897 2.412 1.00 90.69 258 LEU A CA 1
ATOM 2093 C C . LEU A 1 258 ? -19.767 -0.707 2.555 1.00 90.69 258 LEU A C 1
ATOM 2095 O O . LEU A 1 258 ? -20.025 0.377 2.033 1.00 90.69 258 LEU A O 1
ATOM 2099 N N . VAL A 1 259 ? -18.672 -0.929 3.278 1.00 92.38 259 VAL A N 1
ATOM 2100 C CA . VAL A 1 259 ? -17.566 0.025 3.319 1.00 92.38 259 VAL A CA 1
ATOM 2101 C C . VAL A 1 259 ? -17.008 0.229 1.910 1.00 92.38 259 VAL A C 1
ATOM 2103 O O . VAL A 1 259 ? -16.829 -0.729 1.162 1.00 92.38 259 VAL A O 1
ATOM 2106 N N . ASP A 1 260 ? -16.730 1.481 1.560 1.00 88.25 260 ASP A N 1
ATOM 2107 C CA . ASP A 1 260 ? -16.005 1.820 0.342 1.00 88.25 260 ASP A CA 1
ATOM 2108 C C . ASP A 1 260 ? -14.510 1.981 0.662 1.00 88.25 260 ASP A C 1
ATOM 2110 O O . ASP A 1 260 ? -14.117 2.813 1.482 1.00 88.25 260 ASP A O 1
ATOM 2114 N N . GLY A 1 261 ? -13.662 1.195 0.001 1.00 86.12 261 GLY A N 1
ATOM 2115 C CA . GLY A 1 261 ? -12.215 1.177 0.211 1.00 86.12 261 GLY A CA 1
ATOM 2116 C C . GLY A 1 261 ? -11.698 -0.089 0.891 1.00 86.12 261 GLY A C 1
ATOM 2117 O O . GLY A 1 261 ? -12.447 -1.022 1.175 1.00 86.12 261 GLY A O 1
ATOM 2118 N N . HIS A 1 262 ? -10.389 -0.099 1.126 1.00 86.62 262 HIS A N 1
ATOM 2119 C CA . HIS A 1 262 ? -9.648 -1.230 1.673 1.00 86.62 262 HIS A CA 1
ATOM 2120 C C . HIS A 1 262 ? -9.336 -1.027 3.157 1.00 86.62 262 HIS A C 1
ATOM 2122 O O . HIS A 1 262 ? -9.046 0.094 3.581 1.00 86.62 262 HIS A O 1
ATOM 2128 N N . TYR A 1 263 ? -9.341 -2.108 3.934 1.00 92.88 263 TYR A N 1
ATOM 2129 C CA . TYR A 1 263 ? -8.888 -2.118 5.330 1.00 92.88 263 TYR A CA 1
ATOM 2130 C C . TYR A 1 263 ? -8.167 -3.426 5.676 1.00 92.88 263 TYR A C 1
ATOM 2132 O O . TYR A 1 263 ? -8.448 -4.476 5.095 1.00 92.88 263 TYR A O 1
ATOM 2140 N N . ALA A 1 264 ? -7.272 -3.374 6.662 1.00 92.94 264 ALA A N 1
ATOM 2141 C CA . ALA A 1 264 ? -6.642 -4.552 7.247 1.00 92.94 264 ALA A CA 1
ATOM 2142 C C . ALA A 1 264 ? -7.407 -5.005 8.498 1.00 92.94 264 ALA A C 1
ATOM 2144 O O . ALA A 1 264 ? -7.887 -4.190 9.288 1.00 92.94 264 ALA A O 1
ATOM 2145 N N . TYR A 1 265 ? -7.516 -6.315 8.698 1.00 95.06 265 TYR A N 1
ATOM 2146 C CA . TYR A 1 265 ? -8.251 -6.901 9.808 1.00 95.06 265 TYR A CA 1
ATOM 2147 C C . TYR A 1 265 ? -7.366 -7.052 11.050 1.00 95.06 265 TYR A C 1
ATOM 2149 O O . TYR A 1 265 ? -6.494 -7.926 11.119 1.00 95.06 265 TYR A O 1
ATOM 2157 N N . TYR A 1 266 ? -7.626 -6.211 12.053 1.00 96.94 266 TYR A N 1
ATOM 2158 C CA . TYR A 1 266 ? -6.993 -6.309 13.364 1.00 96.94 266 TYR A CA 1
ATOM 2159 C C . TYR A 1 266 ? -7.853 -7.117 14.333 1.00 96.94 266 TYR A C 1
ATOM 2161 O O . TYR A 1 266 ? -9.052 -6.874 14.480 1.00 96.94 266 TYR A O 1
ATOM 2169 N N . HIS A 1 267 ? -7.230 -8.072 15.020 1.00 97.06 267 HIS A N 1
ATOM 2170 C CA . HIS A 1 267 ? -7.884 -8.954 15.987 1.00 97.06 267 HIS A CA 1
ATOM 2171 C C . HIS A 1 267 ? -6.942 -9.305 17.147 1.00 97.06 267 HIS A C 1
ATOM 2173 O O . HIS A 1 267 ? -5.769 -8.930 17.149 1.00 97.06 267 HIS A O 1
ATOM 2179 N N . TYR A 1 268 ? -7.461 -10.017 18.151 1.00 98.06 268 TYR A N 1
ATOM 2180 C CA . TYR A 1 268 ? -6.688 -10.429 19.326 1.00 98.06 268 TYR A CA 1
ATOM 2181 C C . TYR A 1 268 ? -5.438 -11.233 18.976 1.00 98.06 268 TYR A C 1
ATOM 2183 O O . TYR A 1 268 ? -5.415 -11.928 17.960 1.00 98.06 268 TYR A O 1
ATOM 2191 N N . MET A 1 269 ? -4.438 -11.188 19.862 1.00 96.06 269 MET A N 1
ATOM 2192 C CA . MET A 1 269 ? -3.182 -11.953 19.755 1.00 96.06 269 MET A CA 1
ATOM 2193 C C . MET A 1 269 ? -2.281 -11.553 18.582 1.00 96.06 269 MET A C 1
ATOM 2195 O O . MET A 1 269 ? -1.319 -12.251 18.265 1.00 96.06 269 MET A O 1
ATOM 2199 N N . GLN A 1 270 ? -2.563 -10.429 17.928 1.00 94.81 270 GLN A N 1
ATOM 2200 C CA . GLN A 1 270 ? -1.646 -9.836 16.961 1.00 94.81 270 GLN A CA 1
ATOM 2201 C C . GLN A 1 270 ? -0.548 -9.031 17.668 1.00 94.81 270 GLN A C 1
ATOM 2203 O O . GLN A 1 270 ? -0.689 -8.651 18.833 1.00 94.81 270 GLN A O 1
ATOM 2208 N N . ASP A 1 271 ? 0.537 -8.740 16.948 1.00 93.50 271 ASP A N 1
ATOM 2209 C CA . ASP A 1 271 ? 1.651 -7.902 17.428 1.00 93.50 271 ASP A CA 1
ATOM 2210 C C . ASP A 1 271 ? 2.357 -8.455 18.674 1.00 93.50 271 ASP A C 1
ATOM 2212 O O . ASP A 1 271 ? 2.926 -7.698 19.459 1.00 93.50 271 ASP A O 1
ATOM 2216 N N . ASN A 1 272 ? 2.314 -9.781 18.853 1.00 94.06 272 ASN A N 1
ATOM 2217 C CA . ASN A 1 272 ? 2.863 -10.475 20.019 1.00 94.06 272 ASN A CA 1
ATOM 2218 C C . ASN A 1 272 ? 2.325 -9.916 21.353 1.00 94.06 272 ASN A C 1
ATOM 2220 O O . ASN A 1 272 ? 3.063 -9.779 22.330 1.00 94.06 272 ASN A O 1
ATOM 2224 N N . PHE A 1 273 ? 1.040 -9.550 21.382 1.00 95.94 273 PHE A N 1
ATOM 2225 C CA . PHE A 1 273 ? 0.409 -8.914 22.531 1.00 95.94 273 PHE A CA 1
ATOM 2226 C C . PHE A 1 273 ? -0.891 -9.629 22.923 1.00 95.94 273 PHE A C 1
ATOM 2228 O O . PHE A 1 273 ? -1.811 -9.751 22.113 1.00 95.94 273 PHE A O 1
ATOM 2235 N N . ASP A 1 274 ? -0.958 -10.097 24.176 1.00 97.56 274 ASP A N 1
ATOM 2236 C CA . ASP A 1 274 ? -2.148 -10.738 24.748 1.00 97.56 274 ASP A CA 1
ATOM 2237 C C . ASP A 1 274 ? -3.150 -9.685 25.233 1.00 97.56 274 ASP A C 1
ATOM 2239 O O . ASP A 1 274 ? -3.105 -9.187 26.365 1.00 97.56 274 ASP A O 1
ATOM 2243 N N . ASP A 1 275 ? -4.075 -9.358 24.338 1.00 97.75 275 ASP A N 1
ATOM 2244 C CA . ASP A 1 275 ? -5.198 -8.474 24.597 1.00 97.75 275 ASP A CA 1
ATOM 2245 C C . ASP A 1 275 ? -6.546 -9.199 24.714 1.00 97.75 275 ASP A C 1
ATOM 2247 O O . ASP A 1 275 ? -7.606 -8.591 24.519 1.00 97.75 275 ASP A O 1
ATOM 2251 N N . ASN A 1 276 ? -6.521 -10.496 25.052 1.00 96.94 276 ASN A N 1
ATOM 2252 C CA . ASN A 1 276 ? -7.737 -11.289 25.198 1.00 96.94 276 ASN A CA 1
ATOM 2253 C C . ASN A 1 276 ? -8.702 -10.644 26.194 1.00 96.94 276 ASN A C 1
ATOM 2255 O O . ASN A 1 276 ? -8.302 -10.245 27.284 1.00 96.94 276 ASN A O 1
ATOM 2259 N N . MET A 1 277 ? -9.988 -10.610 25.856 1.00 95.56 277 MET A N 1
ATOM 2260 C CA . MET A 1 277 ? -11.079 -10.099 26.700 1.00 95.56 277 MET A CA 1
ATOM 2261 C C . MET A 1 277 ? -11.095 -8.583 26.968 1.00 95.56 277 MET A C 1
ATOM 2263 O O . MET A 1 277 ? -12.107 -8.096 27.464 1.00 95.56 277 MET A O 1
ATOM 2267 N N . TRP A 1 278 ? -10.051 -7.817 26.628 1.00 97.81 278 TRP A N 1
ATOM 2268 C CA . TRP A 1 278 ? -10.014 -6.369 26.913 1.00 97.81 278 TRP A CA 1
ATOM 2269 C C . TRP A 1 278 ? -9.621 -5.487 25.721 1.00 97.81 278 TRP A C 1
ATOM 2271 O O . TRP A 1 278 ? -9.938 -4.298 25.700 1.00 97.81 278 TRP A O 1
ATOM 2281 N N . GLY A 1 279 ? -8.997 -6.057 24.689 1.00 97.69 279 GLY A N 1
ATOM 2282 C CA . GLY A 1 279 ? -8.502 -5.317 23.528 1.00 97.69 279 GLY A CA 1
ATOM 2283 C C . GLY A 1 279 ? -9.529 -5.004 22.434 1.00 97.69 279 GLY A C 1
ATOM 2284 O O . GLY A 1 279 ? -9.142 -4.509 21.381 1.00 97.69 279 GLY A O 1
ATOM 2285 N N . CYS A 1 280 ? -10.818 -5.334 22.605 1.00 97.50 280 CYS A N 1
ATOM 2286 C CA . CYS A 1 280 ? -11.777 -5.379 21.482 1.00 97.50 280 CYS A CA 1
ATOM 2287 C C . CYS A 1 280 ? -11.874 -4.039 20.738 1.00 97.50 280 CYS A C 1
ATOM 2289 O O . CYS A 1 280 ? -11.770 -3.983 19.509 1.00 97.50 280 CYS A O 1
ATOM 2291 N N . ALA A 1 281 ? -12.019 -2.949 21.488 1.00 98.25 281 ALA A N 1
ATOM 2292 C CA . ALA A 1 281 ? -12.105 -1.608 20.935 1.00 98.25 281 ALA A CA 1
ATOM 2293 C C . ALA A 1 281 ? -10.755 -1.100 20.405 1.00 98.25 281 ALA A C 1
ATOM 2295 O O . ALA A 1 281 ? -10.733 -0.395 19.402 1.00 98.25 281 ALA A O 1
ATOM 2296 N N . TYR A 1 282 ? -9.631 -1.530 20.989 1.00 98.69 282 TYR A N 1
ATOM 2297 C CA . TYR A 1 282 ? -8.291 -1.223 20.474 1.00 98.69 282 TYR A CA 1
ATOM 2298 C C . TYR A 1 282 ? -8.081 -1.828 19.081 1.00 98.69 282 TYR A C 1
ATOM 2300 O O . TYR A 1 282 ? -7.674 -1.129 18.159 1.00 98.69 282 TYR A O 1
ATOM 2308 N N . ARG A 1 283 ? -8.425 -3.108 18.887 1.00 98.31 283 ARG A N 1
ATOM 2309 C CA . ARG A 1 283 ? -8.323 -3.775 17.575 1.00 98.31 283 ARG A CA 1
ATOM 2310 C C . ARG A 1 283 ? -9.308 -3.204 16.552 1.00 98.31 283 ARG A C 1
ATOM 2312 O O . ARG A 1 283 ? -8.972 -3.058 15.377 1.00 98.31 283 ARG A O 1
ATOM 2319 N N . SER A 1 284 ? -10.498 -2.803 17.002 1.00 98.19 284 SER A N 1
ATOM 2320 C CA . SER A 1 284 ? -11.464 -2.090 16.154 1.00 98.19 284 SER A CA 1
ATOM 2321 C C . SER A 1 284 ? -10.913 -0.735 15.694 1.00 98.19 284 SER A C 1
ATOM 2323 O O . SER A 1 284 ? -10.976 -0.415 14.510 1.00 98.19 284 SER A O 1
ATOM 2325 N N . LEU A 1 285 ? -10.293 0.026 16.600 1.00 98.56 285 LEU A N 1
ATOM 2326 C CA . LEU A 1 285 ? -9.616 1.283 16.287 1.00 98.56 285 LEU A CA 1
ATOM 2327 C C . LEU A 1 285 ? -8.453 1.081 15.306 1.00 98.56 285 LEU A C 1
ATOM 2329 O O . LEU A 1 285 ? -8.357 1.809 14.326 1.00 98.56 285 LEU A O 1
ATOM 2333 N N . GLN A 1 286 ? -7.614 0.063 15.505 1.00 98.12 286 GLN A N 1
ATOM 2334 C CA . GLN A 1 286 ? -6.527 -0.261 14.573 1.00 98.12 286 GLN A CA 1
ATOM 2335 C C . GLN A 1 286 ? -7.053 -0.598 13.167 1.00 98.12 286 GLN A C 1
ATOM 2337 O O . GLN A 1 286 ? -6.492 -0.136 12.173 1.00 98.12 286 GLN A O 1
ATOM 2342 N N . THR A 1 287 ? -8.174 -1.323 13.072 1.00 97.75 287 THR A N 1
ATOM 2343 C CA . THR A 1 287 ? -8.864 -1.573 11.793 1.00 97.75 287 THR A CA 1
ATOM 2344 C C . THR A 1 287 ? -9.301 -0.260 11.132 1.00 97.75 287 THR A C 1
ATOM 2346 O O . THR A 1 287 ? -9.053 -0.071 9.942 1.00 97.75 287 THR A O 1
ATOM 2349 N N . LEU A 1 288 ? -9.871 0.685 11.890 1.00 97.75 288 LEU A N 1
ATOM 2350 C CA . LEU A 1 288 ? -10.236 2.012 11.373 1.00 97.75 288 LEU A CA 1
ATOM 2351 C C . LEU A 1 288 ? -9.010 2.805 10.904 1.00 97.75 288 LEU A C 1
ATOM 2353 O O . LEU A 1 288 ? -9.005 3.302 9.780 1.00 97.75 288 LEU A O 1
ATOM 2357 N N . CYS A 1 289 ? -7.944 2.875 11.707 1.00 96.44 289 CYS A N 1
ATOM 2358 C CA . CYS A 1 289 ? -6.693 3.534 11.319 1.00 96.44 289 CYS A CA 1
ATOM 2359 C C . CYS A 1 289 ? -6.117 2.938 10.025 1.00 96.44 289 CYS A C 1
ATOM 2361 O O . CYS A 1 289 ? -5.648 3.680 9.165 1.00 96.44 289 CYS A O 1
ATOM 2363 N N . SER A 1 290 ? -6.215 1.616 9.840 1.00 94.25 290 SER A N 1
ATOM 2364 C CA . SER A 1 290 ? -5.753 0.955 8.615 1.00 94.25 290 SER A CA 1
ATOM 2365 C C . SER A 1 290 ? -6.503 1.426 7.373 1.00 94.25 290 SER A C 1
ATOM 2367 O O . SER A 1 290 ? -5.877 1.635 6.337 1.00 94.25 290 SER A O 1
ATOM 2369 N N . TRP A 1 291 ? -7.810 1.679 7.487 1.00 94.25 291 TRP A N 1
ATOM 2370 C CA . TRP A 1 291 ? -8.600 2.238 6.395 1.00 94.25 291 TRP A CA 1
ATOM 2371 C C . TRP A 1 291 ? -8.094 3.636 6.019 1.00 94.25 291 TRP A C 1
ATOM 2373 O O . TRP A 1 291 ? -7.858 3.892 4.843 1.00 94.25 291 TRP A O 1
ATOM 2383 N N . PHE A 1 292 ? -7.816 4.514 6.993 1.00 91.81 292 PHE A N 1
ATOM 2384 C CA . PHE A 1 292 ? -7.267 5.850 6.709 1.00 91.81 292 PHE A CA 1
ATOM 2385 C C . PHE A 1 292 ? -5.907 5.794 5.999 1.00 91.81 292 PHE A C 1
ATOM 2387 O O . PHE A 1 292 ? -5.673 6.584 5.085 1.00 91.81 292 PHE A O 1
ATOM 2394 N N . ILE A 1 293 ? -5.035 4.849 6.368 1.00 88.62 293 ILE A N 1
ATOM 2395 C CA . ILE A 1 293 ? -3.753 4.631 5.677 1.00 88.62 293 ILE A CA 1
ATOM 2396 C C . ILE A 1 293 ? -3.999 4.158 4.240 1.00 88.62 293 ILE A C 1
ATOM 2398 O O . ILE A 1 293 ? -3.487 4.749 3.291 1.00 88.62 293 ILE A O 1
ATOM 2402 N N . LEU A 1 294 ? -4.820 3.120 4.063 1.00 85.19 294 LEU A N 1
ATOM 2403 C CA . LEU A 1 294 ? -5.087 2.496 2.761 1.00 85.19 294 LEU A CA 1
ATOM 2404 C C . LEU A 1 294 ? -5.900 3.383 1.817 1.00 85.19 294 LEU A C 1
ATOM 2406 O O . LEU A 1 294 ? -5.890 3.156 0.611 1.00 85.19 294 LEU A O 1
ATOM 2410 N N . GLN A 1 295 ? -6.611 4.376 2.351 1.00 84.88 295 GLN A N 1
ATOM 2411 C CA . GLN A 1 295 ? -7.300 5.398 1.568 1.00 84.88 295 GLN A CA 1
ATOM 2412 C C . GLN A 1 295 ? -6.437 6.649 1.344 1.00 84.88 295 GLN A C 1
ATOM 2414 O O . GLN A 1 295 ? -6.861 7.550 0.629 1.00 84.88 295 GLN A O 1
ATOM 2419 N N . GLY A 1 296 ? -5.225 6.715 1.907 1.00 81.62 296 GLY A N 1
ATOM 2420 C CA . GLY A 1 296 ? -4.284 7.816 1.688 1.00 81.62 296 GLY A CA 1
ATOM 2421 C C . GLY A 1 296 ? -4.587 9.078 2.498 1.00 81.62 296 GLY A C 1
ATOM 2422 O O . GLY A 1 296 ? -4.062 10.142 2.182 1.00 81.62 296 GLY A O 1
ATOM 2423 N N . TYR A 1 297 ? -5.422 8.979 3.533 1.00 86.56 297 TYR A N 1
ATOM 2424 C CA . TYR A 1 297 ? -5.728 10.092 4.436 1.00 86.56 297 TYR A CA 1
ATOM 2425 C C . TYR A 1 297 ? -4.636 10.334 5.479 1.00 86.56 297 TYR A C 1
ATOM 2427 O O . TYR A 1 297 ? -4.550 11.429 6.023 1.00 86.56 297 TYR A O 1
ATOM 2435 N N . THR A 1 298 ? -3.801 9.335 5.771 1.00 86.94 298 THR A N 1
ATOM 2436 C CA . THR A 1 298 ? -2.699 9.480 6.725 1.00 86.94 298 THR A CA 1
ATOM 2437 C C . THR A 1 298 ? -1.508 8.610 6.347 1.00 86.94 298 THR A C 1
ATOM 2439 O O . THR A 1 298 ? -1.655 7.553 5.736 1.00 86.94 298 THR A O 1
ATOM 2442 N N . THR A 1 299 ? -0.318 9.052 6.743 1.00 85.50 299 THR A N 1
ATOM 2443 C CA . THR A 1 299 ? 0.923 8.267 6.707 1.00 85.50 299 THR A CA 1
ATOM 2444 C C . THR A 1 299 ? 1.363 7.832 8.105 1.00 85.50 299 THR A C 1
ATOM 2446 O O . THR A 1 299 ? 2.424 7.224 8.246 1.00 85.50 299 THR A O 1
ATOM 2449 N N . LYS A 1 300 ? 0.575 8.145 9.146 1.00 89.81 300 LYS A N 1
ATOM 2450 C CA . LYS A 1 300 ? 0.860 7.745 10.528 1.00 89.81 300 LYS A CA 1
ATOM 2451 C C . LYS A 1 300 ? 0.771 6.212 10.670 1.00 89.81 300 LYS A C 1
ATOM 2453 O O . LYS A 1 300 ? -0.038 5.591 9.977 1.00 89.81 300 LYS A O 1
ATOM 2458 N N . PRO A 1 301 ? 1.604 5.585 11.525 1.00 91.69 301 PRO A N 1
ATOM 2459 C CA . PRO A 1 301 ? 1.513 4.156 11.815 1.00 91.69 301 PRO A CA 1
ATOM 2460 C C . PRO A 1 301 ? 0.155 3.750 12.380 1.00 91.69 301 PRO A C 1
ATOM 2462 O O . PRO A 1 301 ? -0.659 4.570 12.790 1.00 91.69 301 PRO A O 1
ATOM 2465 N N . ILE A 1 302 ? -0.059 2.443 12.480 1.00 95.12 302 ILE A N 1
ATOM 2466 C CA . ILE A 1 302 ? -1.138 1.913 13.308 1.00 95.12 302 ILE A CA 1
ATOM 2467 C C . ILE A 1 302 ? -0.719 2.016 14.779 1.00 95.12 302 ILE A C 1
ATOM 2469 O O . ILE A 1 302 ? 0.324 1.460 15.134 1.00 95.12 302 ILE A O 1
ATOM 2473 N N . PRO A 1 303 ? -1.503 2.687 15.642 1.00 96.88 303 PRO A N 1
ATOM 2474 C CA . PRO A 1 303 ? -1.111 2.893 17.026 1.00 96.88 303 PRO A CA 1
ATOM 2475 C C . PRO A 1 303 ? -1.216 1.590 17.832 1.00 96.88 303 PRO A C 1
ATOM 2477 O O . PRO A 1 303 ? -2.165 0.807 17.701 1.00 96.88 303 PRO A O 1
ATOM 2480 N N . LYS A 1 304 ? -0.235 1.359 18.701 1.00 97.31 304 LYS A N 1
ATOM 2481 C CA . LYS A 1 304 ? -0.209 0.279 19.694 1.00 97.31 304 LYS A CA 1
ATOM 2482 C C . LYS A 1 304 ? -1.154 0.594 20.854 1.00 97.31 304 LYS A C 1
ATOM 2484 O O . LYS A 1 304 ? -1.482 1.753 21.100 1.00 97.31 304 LYS A O 1
ATOM 2489 N N . HIS A 1 305 ? -1.526 -0.416 21.645 1.00 98.44 305 HIS A N 1
ATOM 2490 C CA . HIS A 1 305 ? -2.377 -0.230 22.833 1.00 98.44 305 HIS A CA 1
ATOM 2491 C C . HIS A 1 305 ? -1.829 0.831 23.787 1.00 98.44 305 HIS A C 1
ATOM 2493 O O . HIS A 1 305 ? -2.587 1.681 24.240 1.00 98.44 305 HIS A O 1
ATOM 2499 N N . SER A 1 306 ? -0.518 0.832 24.038 1.00 97.94 306 SER A N 1
ATOM 2500 C CA . SER A 1 306 ? 0.129 1.821 24.905 1.00 97.94 306 SER A CA 1
ATOM 2501 C C . SER A 1 306 ? 0.038 3.244 24.351 1.00 97.94 306 SER A C 1
ATOM 2503 O O . SER A 1 306 ? -0.132 4.181 25.119 1.00 97.94 306 SER A O 1
ATOM 2505 N N . GLU A 1 307 ? 0.120 3.420 23.030 1.00 98.25 307 GLU A N 1
ATOM 2506 C CA . GLU A 1 307 ? 0.002 4.734 22.383 1.00 98.25 307 GLU A CA 1
ATOM 2507 C C . GLU A 1 307 ? -1.442 5.236 22.452 1.00 98.25 307 GLU A C 1
ATOM 2509 O O . GLU A 1 307 ? -1.678 6.382 22.815 1.00 98.25 307 GLU A O 1
ATOM 2514 N N . ILE A 1 308 ? -2.416 4.351 22.214 1.00 98.62 308 ILE A N 1
ATOM 2515 C CA . ILE A 1 308 ? -3.848 4.639 22.387 1.00 98.62 308 ILE A CA 1
ATOM 2516 C C . ILE A 1 308 ? -4.133 5.079 23.833 1.00 98.62 308 ILE A C 1
ATOM 2518 O O . ILE A 1 308 ? -4.810 6.079 24.064 1.00 98.62 308 ILE A O 1
ATOM 2522 N N . GLN A 1 309 ? -3.587 4.360 24.817 1.00 98.62 309 GLN A N 1
ATOM 2523 C CA . GLN A 1 309 ? -3.726 4.703 26.235 1.00 98.62 309 GLN A CA 1
ATOM 2524 C C . GLN A 1 309 ? -3.052 6.031 26.575 1.00 98.62 309 GLN A C 1
ATOM 2526 O O . GLN A 1 309 ? -3.624 6.825 27.320 1.00 98.62 309 GLN A O 1
ATOM 2531 N N . GLN A 1 310 ? -1.863 6.280 26.024 1.00 98.62 310 GLN A N 1
ATOM 2532 C CA . GLN A 1 310 ? -1.136 7.527 26.229 1.00 98.62 310 GLN A CA 1
ATOM 2533 C C . GLN A 1 310 ? -1.927 8.721 25.689 1.00 98.62 310 GLN A C 1
ATOM 2535 O O . GLN A 1 310 ? -2.093 9.698 26.410 1.00 98.62 310 GLN A O 1
ATOM 2540 N N . ILE A 1 311 ? -2.518 8.607 24.497 1.00 98.38 311 ILE A N 1
ATOM 2541 C CA . ILE A 1 311 ? -3.363 9.660 23.912 1.00 98.38 311 ILE A CA 1
ATOM 2542 C C . ILE A 1 311 ? -4.540 9.991 24.837 1.00 98.38 311 ILE A C 1
ATOM 2544 O O . ILE A 1 311 ? -4.805 11.160 25.103 1.00 98.38 311 ILE A O 1
ATOM 2548 N N . LEU A 1 312 ? -5.216 8.977 25.387 1.00 98.69 312 LEU A N 1
ATOM 2549 C CA . LEU A 1 312 ? -6.330 9.178 26.324 1.00 98.69 312 LEU A CA 1
ATOM 2550 C C . LEU A 1 312 ? -5.899 9.859 27.635 1.00 98.69 312 LEU A C 1
ATOM 2552 O O . LEU A 1 312 ? -6.673 10.607 28.237 1.00 98.69 312 LEU A O 1
ATOM 2556 N N . ILE A 1 313 ? -4.663 9.628 28.077 1.00 98.50 313 ILE A N 1
ATOM 2557 C CA . ILE A 1 313 ? -4.075 10.319 29.231 1.00 98.50 313 ILE A CA 1
ATOM 2558 C C . ILE A 1 313 ? -3.735 11.768 28.880 1.00 98.50 313 ILE A C 1
ATOM 2560 O O . ILE A 1 313 ? -4.024 12.672 29.666 1.00 98.50 313 ILE A O 1
ATOM 2564 N N . ASP A 1 314 ? -3.150 11.999 27.707 1.00 98.38 314 ASP A N 1
ATOM 2565 C CA . ASP A 1 314 ? -2.693 13.316 27.263 1.00 98.38 314 ASP A CA 1
ATO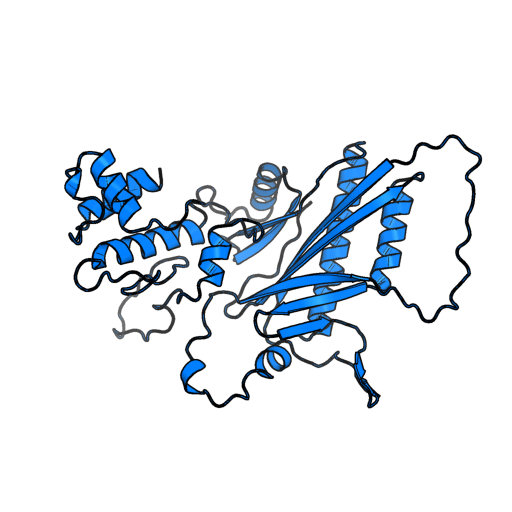M 2566 C C . ASP A 1 314 ? -3.863 14.295 27.107 1.00 98.38 314 ASP A C 1
ATOM 2568 O O . ASP A 1 314 ? -3.772 15.451 27.529 1.00 98.38 314 ASP A O 1
ATOM 2572 N N . ILE A 1 315 ? -5.009 13.810 26.617 1.00 97.94 315 ILE A N 1
ATOM 2573 C CA . ILE A 1 315 ? -6.253 14.593 26.526 1.00 97.94 315 ILE A CA 1
ATOM 2574 C C . ILE A 1 315 ? -7.024 14.679 27.852 1.00 97.94 315 ILE A C 1
ATOM 2576 O O . ILE A 1 315 ? -8.090 15.290 27.905 1.00 97.94 315 ILE A O 1
ATOM 2580 N N . LYS A 1 316 ? -6.486 14.096 28.931 1.00 98.06 316 LYS A N 1
ATOM 2581 C CA . LYS A 1 316 ? -7.063 14.079 30.286 1.00 98.06 316 LYS A CA 1
ATOM 2582 C C . LYS A 1 316 ? -8.397 13.327 30.409 1.00 98.06 316 LYS A C 1
ATOM 2584 O O . LYS A 1 316 ? -9.129 13.568 31.366 1.00 98.06 316 LYS A O 1
ATOM 2589 N N . ASP A 1 317 ? -8.691 12.399 29.496 1.00 98.19 317 ASP A N 1
ATOM 2590 C CA . ASP A 1 317 ? -9.839 11.485 29.617 1.00 98.19 317 ASP A CA 1
ATOM 2591 C C . ASP A 1 317 ? -9.569 10.383 30.654 1.00 98.19 317 ASP A C 1
ATOM 2593 O O . ASP A 1 317 ? -10.451 9.998 31.424 1.00 98.19 317 ASP A O 1
ATOM 2597 N N . LYS A 1 318 ? -8.324 9.891 30.709 1.00 98.25 318 LYS A N 1
ATOM 2598 C CA . LYS A 1 318 ? -7.910 8.812 31.615 1.00 98.25 318 LYS A CA 1
ATOM 2599 C C . LYS A 1 318 ? -6.795 9.236 32.582 1.00 98.25 318 LYS A C 1
ATOM 2601 O O . LYS A 1 318 ? -5.948 10.062 32.242 1.00 98.25 318 LYS A O 1
ATOM 2606 N N . PRO A 1 319 ? -6.753 8.667 33.803 1.00 98.19 319 PRO A N 1
ATOM 2607 C CA . PRO A 1 319 ? -5.666 8.906 34.754 1.00 98.19 319 PRO A CA 1
ATOM 2608 C C . PRO A 1 319 ? -4.354 8.243 34.304 1.00 98.19 319 PRO A C 1
ATOM 2610 O O . PRO A 1 319 ? -4.359 7.267 33.563 1.00 98.19 319 PRO A O 1
ATOM 2613 N N . LYS A 1 320 ? -3.206 8.713 34.812 1.00 98.00 320 LYS A N 1
ATOM 2614 C CA . LYS A 1 320 ? -1.870 8.222 34.399 1.00 98.00 320 LYS A CA 1
ATOM 2615 C C . LYS A 1 320 ? -1.651 6.713 34.582 1.00 98.00 320 LYS A C 1
ATOM 2617 O O . LYS A 1 320 ? -0.882 6.120 33.836 1.00 98.00 320 LYS A O 1
ATOM 2622 N N . ASN A 1 321 ? -2.311 6.086 35.557 1.00 97.62 321 ASN A N 1
ATOM 2623 C CA . ASN A 1 321 ? -2.233 4.638 35.793 1.00 97.62 321 ASN A CA 1
ATOM 2624 C C . ASN A 1 321 ? -3.003 3.801 34.752 1.00 97.62 321 ASN A C 1
ATOM 2626 O O . ASN A 1 321 ? -2.967 2.576 34.820 1.00 97.62 321 ASN A O 1
ATOM 2630 N N . PHE A 1 322 ? -3.687 4.446 33.803 1.00 98.38 322 PHE A N 1
ATOM 2631 C CA . PHE A 1 322 ? -4.317 3.790 32.661 1.00 98.38 322 PHE A CA 1
ATOM 2632 C C . PHE A 1 322 ? -3.291 3.247 31.654 1.00 98.38 322 PHE A C 1
ATOM 2634 O O . PHE A 1 322 ? -3.570 2.268 30.958 1.00 98.38 322 PHE A O 1
ATOM 2641 N N . LEU A 1 323 ? -2.095 3.845 31.593 1.00 98.12 323 LEU A N 1
ATOM 2642 C CA . LEU A 1 323 ? -1.024 3.417 30.698 1.00 98.12 323 LEU A CA 1
ATOM 2643 C C . LEU A 1 323 ? -0.557 2.004 31.056 1.00 98.12 323 LEU A C 1
ATOM 2645 O O . LEU A 1 323 ? -0.285 1.703 32.216 1.00 98.12 323 LEU A O 1
ATOM 2649 N N . ASN A 1 324 ? -0.440 1.148 30.045 1.00 96.12 324 ASN A N 1
ATOM 2650 C CA . ASN A 1 324 ? -0.138 -0.280 30.144 1.00 96.12 324 ASN A CA 1
ATOM 2651 C C . ASN A 1 324 ? -1.133 -1.083 31.003 1.00 96.12 324 ASN A C 1
ATOM 2653 O O . ASN A 1 324 ? -0.850 -2.220 31.385 1.00 96.12 324 ASN A O 1
ATOM 2657 N N . SER A 1 325 ? -2.308 -0.521 31.302 1.00 97.44 325 SER A N 1
ATOM 2658 C CA . SER A 1 325 ? -3.391 -1.268 31.936 1.00 97.44 325 SER A CA 1
ATOM 2659 C C . SER A 1 325 ? -4.041 -2.237 30.940 1.00 97.44 325 SER A C 1
ATOM 2661 O O . SER A 1 325 ? -3.881 -2.115 29.725 1.00 97.44 325 SER A O 1
ATOM 2663 N N . ARG A 1 326 ? -4.823 -3.189 31.461 1.00 97.94 326 ARG A N 1
ATOM 2664 C CA . ARG A 1 326 ? -5.690 -4.080 30.666 1.00 97.94 326 ARG A CA 1
ATOM 2665 C C . ARG A 1 326 ? -7.141 -3.596 30.635 1.00 97.94 326 ARG A C 1
ATOM 2667 O O . ARG A 1 326 ? -8.071 -4.394 30.571 1.00 97.94 326 ARG A O 1
ATOM 2674 N N . GLN A 1 327 ? -7.359 -2.294 30.797 1.00 97.88 327 GLN A N 1
ATOM 2675 C CA . GLN A 1 327 ? -8.704 -1.735 30.803 1.00 97.88 327 GLN A CA 1
ATOM 2676 C C . GLN A 1 327 ? -9.221 -1.600 29.367 1.00 97.88 327 GLN A C 1
ATOM 2678 O O . GLN A 1 327 ? -8.528 -1.093 28.479 1.00 97.88 327 GLN A O 1
ATOM 2683 N N . TRP A 1 328 ? -10.452 -2.065 29.150 1.00 97.00 328 TRP A N 1
ATOM 2684 C CA . TRP A 1 328 ? -11.166 -1.874 27.892 1.00 97.00 328 TRP A CA 1
ATOM 2685 C C . TRP A 1 328 ? -11.546 -0.398 27.709 1.00 97.00 328 TRP A C 1
ATOM 2687 O O . TRP A 1 328 ? -11.649 0.354 28.680 1.00 97.00 328 TRP A O 1
ATOM 2697 N N . ILE A 1 329 ? -11.742 0.004 26.455 1.00 98.38 329 ILE A N 1
ATOM 2698 C CA . ILE A 1 329 ? -12.234 1.333 26.073 1.00 98.38 329 ILE A CA 1
ATOM 2699 C C . ILE A 1 329 ? -13.542 1.196 25.291 1.00 98.38 329 ILE A C 1
ATOM 2701 O O . ILE A 1 329 ? -13.817 0.131 24.732 1.00 98.38 329 ILE A O 1
ATOM 2705 N N . GLY A 1 330 ? -14.353 2.251 25.260 1.00 97.69 330 GLY A N 1
ATOM 2706 C CA . GLY A 1 330 ? -15.605 2.305 24.517 1.00 97.69 330 GLY A CA 1
ATOM 2707 C C . GLY A 1 330 ? -15.490 3.080 23.204 1.00 97.69 330 GLY A C 1
ATOM 2708 O O . GLY A 1 330 ? -14.421 3.521 22.785 1.00 97.69 330 GLY A O 1
ATOM 2709 N N . SER A 1 331 ? -16.630 3.262 22.536 1.00 96.81 331 SER A N 1
ATOM 2710 C CA . SER A 1 331 ? -16.716 4.010 21.274 1.00 96.81 331 SER A CA 1
ATOM 2711 C C . SER A 1 331 ? -16.363 5.493 21.423 1.00 96.81 331 SER A C 1
ATOM 2713 O O . SER A 1 331 ? -15.882 6.101 20.469 1.00 96.81 331 SER A O 1
ATOM 2715 N N . MET A 1 332 ? -16.590 6.077 22.604 1.00 97.75 332 MET A N 1
ATOM 2716 C CA . MET A 1 332 ? -16.259 7.476 22.879 1.00 97.75 332 MET A CA 1
ATOM 2717 C C . MET A 1 332 ? -14.741 7.678 22.916 1.00 97.75 332 MET A C 1
ATOM 2719 O O . MET A 1 332 ? -14.223 8.532 22.203 1.00 97.75 332 MET A O 1
ATOM 2723 N N . GLU A 1 333 ? -14.016 6.824 23.638 1.00 98.50 333 GLU A N 1
ATOM 2724 C CA . GLU A 1 333 ? -12.554 6.839 23.650 1.00 98.50 333 GLU A CA 1
ATOM 2725 C C . GLU A 1 333 ? -11.959 6.548 22.267 1.00 98.50 333 GLU A C 1
ATOM 2727 O O . GLU A 1 333 ? -11.002 7.205 21.866 1.00 98.50 333 GLU A O 1
ATOM 2732 N N . VAL A 1 334 ? -12.541 5.612 21.506 1.00 98.31 334 VAL A N 1
ATOM 2733 C CA . VAL A 1 334 ? -12.143 5.365 20.107 1.00 98.31 334 VAL A CA 1
ATOM 2734 C C . VAL A 1 334 ? -12.258 6.647 19.277 1.00 98.31 334 VAL A C 1
ATOM 2736 O O . VAL A 1 334 ? -11.326 6.980 18.547 1.00 98.31 334 VAL A O 1
ATOM 2739 N N . SER A 1 335 ? -13.360 7.393 19.413 1.00 97.62 335 SER A N 1
ATOM 2740 C CA . SER A 1 335 ? -13.548 8.672 18.718 1.00 97.62 335 SER A CA 1
ATOM 2741 C C . SER A 1 335 ? -12.516 9.717 19.140 1.00 97.62 335 SER A C 1
ATOM 2743 O O . SER A 1 335 ? -11.963 10.401 18.281 1.00 97.62 335 SER A O 1
ATOM 2745 N N . PHE A 1 336 ? -12.233 9.838 20.440 1.00 98.12 336 PHE A N 1
ATOM 2746 C CA . PHE A 1 336 ? -11.231 10.779 20.942 1.00 98.12 336 PHE A CA 1
ATOM 2747 C C . PHE A 1 336 ? -9.839 10.466 20.410 1.00 98.12 336 PHE A C 1
ATOM 2749 O O . PHE A 1 336 ? -9.114 11.374 20.005 1.00 98.12 336 PHE A O 1
ATOM 2756 N N . VAL A 1 337 ? -9.472 9.185 20.375 1.00 98.31 337 VAL A N 1
ATOM 2757 C CA . VAL A 1 337 ? -8.170 8.771 19.860 1.00 98.31 337 VAL A CA 1
ATOM 2758 C C . VAL A 1 337 ? -8.087 9.008 18.360 1.00 98.31 337 VAL A C 1
ATOM 2760 O O . VAL A 1 337 ? -7.081 9.542 17.922 1.00 98.31 337 VAL A O 1
ATOM 2763 N N . LEU A 1 338 ? -9.123 8.693 17.573 1.00 97.31 338 LEU A N 1
ATOM 2764 C CA . LEU A 1 338 ? -9.119 8.992 16.134 1.00 97.31 338 LEU A CA 1
ATOM 2765 C C . LEU A 1 338 ? -8.909 10.478 15.864 1.00 97.31 338 LEU A C 1
ATOM 2767 O O . LEU A 1 338 ? -8.053 10.814 15.055 1.00 97.31 338 LEU A O 1
ATOM 2771 N N . GLN A 1 339 ? -9.644 11.342 16.565 1.00 96.50 339 GLN A N 1
ATOM 2772 C CA . GLN A 1 339 ? -9.516 12.787 16.415 1.00 96.50 339 GLN A CA 1
ATOM 2773 C C . GLN A 1 339 ? -8.085 13.242 16.731 1.00 96.50 339 GLN A C 1
ATOM 2775 O O . GLN A 1 339 ? -7.408 13.791 15.878 1.00 96.50 339 GLN A O 1
ATOM 2780 N N . ASN A 1 340 ? -7.562 12.915 17.913 1.00 96.38 340 ASN A N 1
ATOM 2781 C CA . ASN A 1 340 ? -6.244 13.405 18.332 1.00 96.38 340 ASN A CA 1
ATOM 2782 C C . ASN A 1 340 ? -5.070 12.721 17.616 1.00 96.38 340 ASN A C 1
ATOM 2784 O O . ASN A 1 340 ? -3.981 13.284 17.538 1.00 96.38 340 ASN A O 1
ATOM 2788 N N . TYR A 1 341 ? -5.256 11.489 17.137 1.00 95.31 341 TYR A N 1
ATOM 2789 C CA . TYR A 1 341 ? -4.205 10.746 16.454 1.00 95.31 341 TYR A CA 1
ATOM 2790 C C . TYR A 1 341 ? -4.144 11.058 14.967 1.00 95.31 341 TYR A C 1
ATOM 2792 O O . TYR A 1 341 ? -3.053 10.987 14.411 1.00 95.31 341 TYR A O 1
ATOM 2800 N N . LEU A 1 342 ? -5.267 11.354 14.305 1.00 90.50 342 LEU A N 1
ATOM 2801 C CA . LEU A 1 342 ? -5.312 11.567 12.855 1.00 90.50 342 LEU A CA 1
ATOM 2802 C C . LEU A 1 342 ? -5.325 13.041 12.444 1.00 90.50 342 LEU A C 1
ATOM 2804 O O . LEU A 1 342 ? -4.831 13.303 11.347 1.00 90.50 342 LEU A O 1
ATOM 2808 N N . ASP A 1 343 ? -5.782 13.957 13.305 1.00 74.69 343 ASP A N 1
ATOM 2809 C CA . ASP A 1 343 ? -5.572 15.408 13.139 1.00 74.69 343 ASP A CA 1
ATOM 2810 C C . ASP A 1 343 ? -4.066 15.746 13.113 1.00 74.69 343 ASP A C 1
ATOM 2812 O O . ASP A 1 343 ? -3.675 16.643 12.333 1.00 74.69 343 ASP A O 1
#

Foldseek 3Di:
DKDKAPFQDQQKAKEKAKDKDKDKDLDDPVVVLVVVLVQCVQKWKWKDDVVDIDIQDCWDDDPVDIDGQQQPFQLNVVCVVVPPPCPVCVVLPPLDSYHYIYIYMDGDPDDPDDDDDDDDDDDPDPGDIDMAMDIDIDIHIDHRRDGSVRVVVNRSVRVVVSSVQVSVVCVVPVDRDDPWYKWWWQQVVRNMIMIDTPPCVVVVVVVVCVVPVPRDPPFDIQTPDCPDALLVCSSPVSFHKPVVPPDDDDDPPDDDDDDDFMWTQFDACPPVDHLPPACPLVRVLLRVVRRCNRRRLDRDHRDDPQRLQVLCVVVPVDPPVSRPDSHHDDPVSSVSSCVVVSD